Protein AF-F0YGB6-F1 (afdb_monomer_lite)

pLDDT: mean 71.49, std 24.95, range [20.36, 98.25]

Radius of gyration: 23.89 Å; chains: 1; bounding box: 45×88×58 Å

Sequence (304 aa):
MKYTEEAYQLTDEESLAPVRAAPQRSSRAGFAAALVATALSSAAVTYRVARPAAGAPALMALDGDSSVVVHAHALSLHTFMLSHSDVLDAIDLKVDYLGSAASIEEHGIIFESVNKYELCAEDSLEQGEWWPMVHCMYGLQACMSYTETSDAMSCSEAESGADDDVAIPGSDTTGLDSCVCTLEGVVDYCSAKHTSTNLTTLSACTKSAEALTLYEESNNVAYAINDGSPLWVTINGNEYSFSTNETDIGLASWATQVLSLTCQAIDDSGASLPSTCSDYVYPSSTDSSDVDNTGGDVTPVVPV

Secondary structure (DSSP, 8-state):
----------------PPPPP-------------------------------STTPPEEEEEE--S-HHHHHHHHHHIIIIIT-HHHHTTSEEEEEE---HHHHHHH-THHHHHHHHHHHHHHHS-HHHHHHHHHHHHHTHHHHT-SSTTS---HHHHHTTTTSSS----S--SSGGG--SSHHHHHHHHHHHH-S--HHHHHHHHTSHHHHHHHHHHHHHHHHHHTTS---EEETTEEE---S--SHHHHHHHHHHHHHHHHHHHHHTTPPPPGGGGG-----TT-TT---SS----------

Structure (mmCIF, N/CA/C/O backbone):
data_AF-F0YGB6-F1
#
_entry.id   AF-F0YGB6-F1
#
loop_
_atom_site.group_PDB
_atom_site.id
_atom_site.type_symbol
_atom_site.label_atom_id
_atom_site.label_alt_id
_atom_site.label_comp_id
_atom_site.label_asym_id
_atom_site.label_entity_id
_atom_site.label_seq_id
_atom_site.pdbx_PDB_ins_code
_atom_site.Cartn_x
_atom_site.Cartn_y
_atom_site.Cartn_z
_atom_site.occupancy
_atom_site.B_iso_or_equiv
_atom_site.auth_seq_id
_atom_site.auth_comp_id
_atom_site.auth_asym_id
_atom_site.auth_atom_id
_atom_site.pdbx_PDB_model_num
ATOM 1 N N . MET A 1 1 ? 25.775 -0.266 -8.237 1.00 35.84 1 MET A N 1
ATOM 2 C CA . MET A 1 1 ? 25.622 0.281 -9.607 1.00 35.84 1 MET A CA 1
ATOM 3 C C . MET A 1 1 ? 26.133 1.715 -9.653 1.00 35.84 1 MET A C 1
ATOM 5 O O . MET A 1 1 ? 26.100 2.379 -8.628 1.00 35.84 1 MET A O 1
ATOM 9 N N . LYS A 1 2 ? 26.662 2.185 -10.790 1.00 25.78 2 LYS A N 1
ATOM 10 C CA . LYS A 1 2 ? 26.987 3.606 -11.006 1.00 25.78 2 LYS A CA 1
ATOM 11 C C . LYS A 1 2 ? 25.839 4.220 -11.802 1.00 25.78 2 LYS A C 1
ATOM 13 O O . LYS A 1 2 ? 25.696 3.870 -12.968 1.00 25.78 2 LYS A O 1
ATOM 18 N N . TYR A 1 3 ? 25.059 5.096 -11.180 1.00 29.58 3 TYR A N 1
ATOM 19 C CA . TYR A 1 3 ? 24.069 5.913 -11.874 1.00 29.58 3 TYR A CA 1
ATOM 20 C C . TYR A 1 3 ? 24.795 6.883 -12.814 1.00 29.58 3 TYR A C 1
ATOM 22 O O . TYR A 1 3 ? 25.713 7.594 -12.399 1.00 29.58 3 TYR A O 1
ATOM 30 N N . THR A 1 4 ? 24.440 6.868 -14.095 1.00 32.28 4 THR A N 1
ATOM 31 C CA . THR A 1 4 ? 24.813 7.922 -15.040 1.00 32.28 4 THR A CA 1
ATOM 32 C C . THR A 1 4 ? 23.674 8.929 -15.091 1.00 32.28 4 THR A C 1
ATOM 34 O O . THR A 1 4 ? 22.589 8.594 -15.553 1.00 32.28 4 THR A O 1
ATOM 37 N N . GLU A 1 5 ? 23.933 10.144 -14.603 1.00 34.00 5 GLU A N 1
ATOM 38 C CA . GLU A 1 5 ? 23.068 11.312 -14.780 1.00 34.00 5 GLU A CA 1
ATOM 39 C C . GLU A 1 5 ? 22.893 11.608 -16.278 1.00 34.00 5 GLU A C 1
ATOM 41 O O . GLU A 1 5 ? 23.839 12.032 -16.946 1.00 34.00 5 GLU A O 1
ATOM 46 N N . GLU A 1 6 ? 21.682 11.441 -16.807 1.00 35.06 6 GLU A N 1
ATOM 47 C CA . GLU A 1 6 ? 21.255 12.162 -18.005 1.00 35.06 6 GLU A CA 1
ATOM 48 C C . GLU A 1 6 ? 20.294 13.274 -17.582 1.00 35.06 6 GLU A C 1
ATOM 50 O O . GLU A 1 6 ? 19.164 13.047 -17.159 1.00 35.06 6 GLU A O 1
ATOM 55 N N . ALA A 1 7 ? 20.794 14.508 -17.656 1.00 31.17 7 ALA A N 1
ATOM 56 C CA . ALA A 1 7 ? 20.052 15.717 -17.343 1.00 31.17 7 ALA A CA 1
ATOM 57 C C . ALA A 1 7 ? 18.905 15.928 -18.345 1.00 31.17 7 ALA A C 1
ATOM 59 O O . ALA A 1 7 ? 19.138 16.172 -19.533 1.00 31.17 7 ALA A O 1
ATOM 60 N N . TYR A 1 8 ? 17.667 15.906 -17.854 1.00 30.34 8 TYR A N 1
ATOM 61 C CA . TYR A 1 8 ? 16.493 16.318 -18.616 1.00 30.34 8 TYR A CA 1
ATOM 62 C C . TYR A 1 8 ? 16.448 17.854 -18.697 1.00 30.34 8 TYR A C 1
ATOM 64 O O . TYR A 1 8 ? 16.277 18.544 -17.693 1.00 30.34 8 TYR A O 1
ATOM 72 N N . GLN A 1 9 ? 16.625 18.414 -19.899 1.00 29.05 9 GLN A N 1
ATOM 73 C CA . GLN A 1 9 ? 16.406 19.840 -20.157 1.00 29.05 9 GLN A CA 1
ATOM 74 C C . GLN A 1 9 ? 14.906 20.112 -20.314 1.00 29.05 9 GLN A C 1
ATOM 76 O O . GLN A 1 9 ? 14.303 19.744 -21.321 1.00 29.05 9 GLN A O 1
ATOM 81 N N . LEU A 1 10 ? 14.318 20.804 -19.338 1.00 30.45 10 LEU A N 1
ATOM 82 C CA . LEU A 1 10 ? 13.020 21.460 -19.479 1.00 30.45 10 LEU A CA 1
ATOM 83 C C . LEU A 1 10 ? 13.191 22.708 -20.357 1.00 30.45 10 LEU A C 1
ATOM 85 O O . LEU A 1 10 ? 13.950 23.618 -20.024 1.00 30.45 10 LEU A O 1
ATOM 89 N N . THR A 1 11 ? 12.514 22.747 -21.504 1.00 33.53 11 THR A N 1
ATOM 90 C CA . THR A 1 11 ? 12.438 23.942 -22.349 1.00 33.53 11 THR A CA 1
ATOM 91 C C . THR A 1 11 ? 11.314 24.852 -21.860 1.00 33.53 11 THR A C 1
ATOM 93 O O . THR A 1 11 ? 10.140 24.531 -22.035 1.00 33.53 11 THR A O 1
ATOM 96 N N . ASP A 1 12 ? 11.694 25.991 -21.282 1.00 35.16 12 ASP A N 1
ATOM 97 C CA . ASP A 1 12 ? 10.823 27.127 -20.982 1.00 35.16 12 ASP A CA 1
ATOM 98 C C . ASP A 1 12 ? 10.331 27.804 -22.272 1.00 35.16 12 ASP A C 1
ATOM 100 O O . ASP A 1 12 ? 11.132 28.395 -22.993 1.00 35.16 12 ASP A O 1
ATOM 104 N N . GLU A 1 13 ? 9.019 27.824 -22.516 1.00 35.94 13 GLU A N 1
ATOM 105 C CA . GLU A 1 13 ? 8.358 28.893 -23.276 1.00 35.94 13 GLU A CA 1
ATOM 106 C C . GLU A 1 13 ? 6.907 29.061 -22.796 1.00 35.94 13 GLU A C 1
ATOM 108 O O . GLU A 1 13 ? 5.984 28.465 -23.342 1.00 35.94 13 GLU A O 1
ATOM 113 N N . GLU A 1 14 ? 6.669 29.959 -21.836 1.00 36.75 14 GLU A N 1
ATOM 114 C CA . GLU A 1 14 ? 5.439 30.750 -21.885 1.00 36.75 14 GLU A CA 1
ATOM 115 C C . GLU A 1 14 ? 5.686 32.201 -21.462 1.00 36.75 14 GLU A C 1
ATOM 117 O O . GLU A 1 14 ? 6.343 32.524 -20.473 1.00 36.75 14 GLU A O 1
ATOM 122 N N . SER A 1 15 ? 5.219 33.098 -22.325 1.00 33.75 15 SER A N 1
ATOM 123 C CA . SER A 1 15 ? 5.639 34.486 -22.411 1.00 33.75 15 SER A CA 1
ATOM 124 C C . SER A 1 15 ? 4.824 35.376 -21.471 1.00 33.75 15 SER A C 1
ATOM 126 O O . SER A 1 15 ? 3.594 35.398 -21.555 1.00 33.75 15 SER A O 1
ATOM 128 N N . LEU A 1 16 ? 5.492 36.212 -20.672 1.00 33.75 16 LEU A N 1
ATOM 129 C CA . LEU A 1 16 ? 4.864 37.360 -20.014 1.00 33.75 16 LEU A CA 1
ATOM 130 C C . LEU A 1 16 ? 5.435 38.670 -20.568 1.00 33.75 16 LEU A C 1
ATOM 132 O O . LEU A 1 16 ? 6.636 38.938 -20.536 1.00 33.75 16 LEU A O 1
ATOM 136 N N . ALA A 1 17 ? 4.531 39.484 -21.110 1.00 32.50 17 ALA A N 1
ATOM 137 C CA . ALA A 1 17 ? 4.804 40.776 -21.724 1.00 32.50 17 ALA A CA 1
ATOM 138 C C . ALA A 1 17 ? 5.283 41.841 -20.704 1.00 32.50 17 ALA A C 1
ATOM 140 O O . ALA A 1 17 ? 4.890 41.808 -19.535 1.00 32.50 17 ALA A O 1
ATOM 141 N N . PRO A 1 18 ? 6.080 42.844 -21.130 1.00 32.59 18 PRO A N 1
ATOM 142 C CA . PRO A 1 18 ? 6.738 43.778 -20.222 1.00 32.59 18 PRO A CA 1
ATOM 143 C C . PRO A 1 18 ? 5.834 44.958 -19.838 1.00 32.59 18 PRO A C 1
ATOM 145 O O . PRO A 1 18 ? 5.385 45.731 -20.690 1.00 32.59 18 PRO A O 1
ATOM 148 N N . VAL A 1 19 ? 5.635 45.173 -18.534 1.00 34.62 19 VAL A N 1
ATOM 149 C CA . VAL A 1 19 ? 5.043 46.415 -18.015 1.00 34.62 19 VAL A CA 1
ATOM 150 C C . VAL A 1 19 ? 6.133 47.480 -17.877 1.00 34.62 19 VAL A C 1
ATOM 152 O O . VAL A 1 19 ? 7.133 47.317 -17.183 1.00 34.62 19 VAL A O 1
ATOM 155 N N . ARG A 1 20 ? 5.918 48.588 -18.589 1.00 32.53 20 ARG A N 1
ATOM 156 C CA . ARG A 1 20 ? 6.769 49.780 -18.652 1.00 32.53 20 ARG A CA 1
ATOM 157 C C . ARG A 1 20 ? 7.012 50.418 -17.281 1.00 32.53 20 ARG A C 1
ATOM 159 O O . ARG A 1 20 ? 6.077 50.683 -16.532 1.00 32.53 20 ARG A O 1
ATOM 166 N N . ALA A 1 21 ? 8.262 50.804 -17.051 1.00 37.62 21 ALA A N 1
ATOM 167 C CA . ALA A 1 21 ? 8.675 51.715 -15.990 1.00 37.62 21 ALA A CA 1
ATOM 168 C C . ALA A 1 21 ? 8.397 53.190 -16.342 1.00 37.62 21 ALA A C 1
ATOM 170 O O . ALA A 1 21 ? 8.639 53.600 -17.478 1.00 37.62 21 ALA A O 1
ATOM 171 N N . ALA A 1 22 ? 7.973 53.985 -15.348 1.00 31.98 22 ALA A N 1
ATOM 172 C CA . ALA A 1 22 ? 8.271 55.419 -15.149 1.00 31.98 22 ALA A CA 1
ATOM 173 C C . ALA A 1 22 ? 7.585 55.932 -13.853 1.00 31.98 22 ALA A C 1
ATOM 175 O O . ALA A 1 22 ? 6.615 55.324 -13.411 1.00 31.98 22 ALA A O 1
ATOM 176 N N . PRO A 1 23 ? 7.918 57.125 -13.321 1.00 34.72 23 PRO A N 1
ATOM 177 C CA . PRO A 1 23 ? 9.224 57.590 -12.858 1.00 34.72 23 PRO A CA 1
ATOM 178 C C . PRO A 1 23 ? 9.180 58.053 -11.378 1.00 34.72 23 PRO A C 1
ATOM 180 O O . PRO A 1 23 ? 8.132 58.384 -10.827 1.00 34.72 23 PRO A O 1
ATOM 183 N N . GLN A 1 24 ? 10.348 58.159 -10.737 1.00 40.09 24 GLN A N 1
ATOM 184 C CA . GLN A 1 24 ? 10.494 58.803 -9.427 1.00 40.09 24 GLN A CA 1
ATOM 185 C C . GLN A 1 24 ? 10.180 60.307 -9.485 1.00 40.09 24 GLN A C 1
ATOM 187 O O . GLN A 1 24 ? 10.759 61.030 -10.299 1.00 40.09 24 GLN A O 1
ATOM 192 N N . ARG A 1 25 ? 9.387 60.805 -8.525 1.00 32.50 25 ARG A N 1
ATOM 193 C CA . ARG A 1 25 ? 9.562 62.148 -7.948 1.00 32.50 25 ARG A CA 1
ATOM 194 C C . ARG A 1 25 ? 8.958 62.266 -6.548 1.00 32.50 25 ARG A C 1
ATOM 196 O O . ARG A 1 25 ? 7.933 61.679 -6.231 1.00 32.50 25 ARG A O 1
ATOM 203 N N . SER A 1 26 ? 9.669 63.033 -5.730 1.00 40.03 26 SER A N 1
ATOM 204 C CA . SER A 1 26 ? 9.442 63.324 -4.319 1.00 40.03 26 SER A CA 1
ATOM 205 C C . SER A 1 26 ? 8.212 64.197 -4.063 1.00 40.03 26 SER A C 1
ATOM 207 O O . SER A 1 26 ? 7.888 65.059 -4.875 1.00 40.03 26 SER A O 1
ATOM 209 N N . SER A 1 27 ? 7.591 64.055 -2.886 1.00 33.56 27 SER A N 1
ATOM 210 C CA . SER A 1 27 ? 7.469 65.103 -1.850 1.00 33.56 27 SER A CA 1
ATOM 211 C C . SER A 1 27 ? 6.510 64.690 -0.719 1.00 33.56 27 SER A C 1
ATOM 213 O O . SER A 1 27 ? 5.636 63.847 -0.872 1.00 33.56 27 SER A O 1
ATOM 215 N N . ARG A 1 28 ? 6.776 65.265 0.458 1.00 37.19 28 ARG A N 1
ATOM 216 C CA . ARG A 1 28 ? 6.118 65.091 1.761 1.00 37.19 28 ARG A CA 1
ATOM 217 C C . ARG A 1 28 ? 4.612 65.391 1.738 1.00 37.19 28 ARG A C 1
ATOM 219 O O . ARG A 1 28 ? 4.235 66.415 1.186 1.00 37.19 28 ARG A O 1
ATOM 226 N N . ALA A 1 29 ? 3.829 64.629 2.503 1.00 32.38 29 ALA A N 1
ATOM 227 C CA . ALA A 1 29 ? 2.860 65.094 3.515 1.00 32.38 29 ALA A CA 1
ATOM 228 C C . ALA A 1 29 ? 1.988 63.908 3.959 1.00 32.38 29 ALA A C 1
ATOM 230 O O . ALA A 1 29 ? 1.634 63.059 3.149 1.00 32.38 29 ALA A O 1
ATOM 231 N N . GLY A 1 30 ? 1.716 63.827 5.262 1.00 38.09 30 GLY A N 1
ATOM 232 C CA . GLY A 1 30 ? 1.155 62.647 5.911 1.00 38.09 30 GLY A CA 1
ATOM 233 C C . GLY A 1 30 ? -0.279 62.312 5.527 1.00 38.09 30 GLY A C 1
ATOM 234 O O . GLY A 1 30 ? -1.048 63.190 5.167 1.00 38.09 30 GLY A O 1
ATOM 235 N N . PHE A 1 31 ? -0.628 61.039 5.691 1.00 30.67 31 PHE A N 1
ATOM 236 C CA . PHE A 1 31 ? -2.000 60.568 5.798 1.00 30.67 31 PHE A CA 1
ATOM 237 C C . PHE A 1 31 ? -2.046 59.318 6.681 1.00 30.67 31 PHE A C 1
ATOM 239 O O . PHE A 1 31 ? -1.054 58.614 6.855 1.00 30.67 31 PHE A O 1
ATOM 246 N N . ALA A 1 32 ? -3.207 59.158 7.302 1.00 31.62 32 ALA A N 1
ATOM 247 C CA . ALA A 1 32 ? -3.537 58.282 8.409 1.00 31.62 32 ALA A CA 1
ATOM 248 C C . ALA A 1 32 ? -3.137 56.808 8.235 1.00 31.62 32 ALA A C 1
ATOM 250 O O . ALA A 1 32 ? -3.172 56.252 7.140 1.00 31.62 32 ALA A O 1
ATOM 251 N N . ALA A 1 33 ? -2.837 56.176 9.371 1.00 33.50 33 ALA A N 1
ATOM 252 C CA . ALA A 1 33 ? -2.722 54.734 9.505 1.00 33.50 33 ALA A CA 1
ATOM 253 C C . ALA A 1 33 ? -4.042 54.063 9.091 1.00 33.50 33 ALA A C 1
ATOM 255 O O . ALA A 1 33 ? -5.027 54.099 9.828 1.00 33.50 33 ALA A O 1
ATOM 256 N N . ALA A 1 34 ? -4.056 53.452 7.910 1.00 30.38 34 ALA A N 1
ATOM 257 C CA . ALA A 1 34 ? -5.032 52.436 7.563 1.00 30.38 34 ALA A CA 1
ATOM 258 C C . ALA A 1 34 ? -4.469 51.091 8.038 1.00 30.38 34 ALA A C 1
ATOM 260 O O . ALA A 1 34 ? -3.520 50.570 7.453 1.00 30.38 34 ALA A O 1
ATOM 261 N N . LEU A 1 35 ? -5.034 50.548 9.121 1.00 30.11 35 LEU A N 1
ATOM 262 C CA . LEU A 1 35 ? -4.924 49.123 9.415 1.00 30.11 35 LEU A CA 1
ATOM 263 C C . LEU A 1 35 ? -5.578 48.377 8.245 1.00 30.11 35 LEU A C 1
ATOM 265 O O . LEU A 1 35 ? -6.802 48.313 8.147 1.00 30.11 35 LEU A O 1
ATOM 269 N N . VAL A 1 36 ? -4.766 47.827 7.349 1.00 28.31 36 VAL A N 1
ATOM 270 C CA . VAL A 1 36 ? -5.210 46.754 6.464 1.00 28.31 36 VAL A CA 1
ATOM 271 C C . VAL A 1 36 ? -5.154 45.489 7.307 1.00 28.31 36 VAL A C 1
ATOM 273 O O . VAL A 1 36 ? -4.097 44.893 7.484 1.00 28.31 36 VAL A O 1
ATOM 276 N N . ALA A 1 37 ? -6.290 45.123 7.896 1.00 30.03 37 ALA A N 1
ATOM 277 C CA . ALA A 1 37 ? -6.496 43.766 8.368 1.00 30.03 37 ALA A CA 1
ATOM 278 C C . ALA A 1 37 ? -6.588 42.879 7.122 1.00 30.03 37 ALA A C 1
ATOM 280 O O . ALA A 1 37 ? -7.636 42.790 6.483 1.00 30.03 37 ALA A O 1
ATOM 281 N N . THR A 1 38 ? -5.472 42.268 6.734 1.00 29.52 38 THR A N 1
ATOM 282 C CA . THR A 1 38 ? -5.493 41.084 5.882 1.00 29.52 38 THR A CA 1
ATOM 283 C C . THR A 1 38 ? -6.228 40.004 6.662 1.00 29.52 38 THR A C 1
ATOM 285 O O . THR A 1 38 ? -5.675 39.365 7.553 1.00 29.52 38 THR A O 1
ATOM 288 N N . ALA A 1 39 ? -7.517 39.846 6.367 1.00 27.31 39 ALA A N 1
ATOM 289 C CA . ALA A 1 39 ? -8.247 38.652 6.734 1.00 27.31 39 ALA A CA 1
ATOM 290 C C . ALA A 1 39 ? -7.565 37.487 6.007 1.00 27.31 39 ALA A C 1
ATOM 292 O O . ALA A 1 39 ? -7.757 37.297 4.807 1.00 27.31 39 ALA A O 1
ATOM 293 N N . LEU A 1 40 ? -6.715 36.754 6.727 1.00 28.42 40 LEU A N 1
ATOM 294 C CA . LEU A 1 40 ? -6.353 35.392 6.371 1.00 28.42 40 LEU A CA 1
ATOM 295 C C . LEU A 1 40 ? -7.667 34.616 6.364 1.00 28.42 40 LEU A C 1
ATOM 297 O O . LEU A 1 40 ? -8.190 34.236 7.409 1.00 28.42 40 LEU A O 1
ATOM 301 N N . SER A 1 41 ? -8.249 34.468 5.178 1.00 25.61 41 SER A N 1
ATOM 302 C CA . SER A 1 41 ? -9.266 33.460 4.945 1.00 25.61 41 SER A CA 1
ATOM 303 C C . SER A 1 41 ? -8.551 32.126 5.091 1.00 25.61 41 SER A C 1
ATOM 305 O O . SER A 1 41 ? -7.978 31.626 4.128 1.00 25.61 41 SER A O 1
ATOM 307 N N . SER A 1 42 ? -8.526 31.585 6.307 1.00 27.08 42 SER A N 1
ATOM 308 C CA . SER A 1 42 ? -8.284 30.168 6.533 1.00 27.08 42 SER A CA 1
ATOM 309 C C . SER A 1 42 ? -9.356 29.437 5.734 1.00 27.08 42 SER A C 1
ATOM 311 O O . SER A 1 42 ? -10.503 29.336 6.171 1.00 27.08 42 SER A O 1
ATOM 313 N N . ALA A 1 43 ? -9.024 29.020 4.513 1.00 24.38 43 ALA A N 1
ATOM 314 C CA . ALA A 1 43 ? -9.797 27.999 3.841 1.00 24.38 43 ALA A CA 1
ATOM 315 C C . ALA A 1 43 ? -9.734 26.798 4.781 1.00 24.38 43 ALA A C 1
ATOM 317 O O . ALA A 1 43 ? -8.670 26.222 4.993 1.00 24.38 43 ALA A O 1
ATOM 318 N N . ALA A 1 44 ? -10.847 26.513 5.449 1.00 22.45 44 ALA A N 1
ATOM 319 C CA . ALA A 1 44 ? -11.007 25.268 6.161 1.00 22.45 44 ALA A CA 1
ATOM 320 C C . ALA A 1 44 ? -10.950 24.175 5.091 1.00 22.45 44 ALA A C 1
ATOM 322 O O . ALA A 1 44 ? -11.949 23.901 4.425 1.00 22.45 44 ALA A O 1
ATOM 323 N N . VAL A 1 45 ? -9.755 23.619 4.876 1.00 24.69 45 VAL A N 1
ATOM 324 C CA . VAL A 1 45 ? -9.582 22.346 4.186 1.00 24.69 45 VAL A CA 1
ATOM 325 C C . VAL A 1 45 ? -10.417 21.371 4.991 1.00 24.69 45 VAL A C 1
ATOM 327 O O . VAL A 1 45 ? -10.162 21.103 6.166 1.00 24.69 45 VAL A O 1
ATOM 330 N N . THR A 1 46 ? -11.539 20.982 4.404 1.00 20.36 46 THR A N 1
ATOM 331 C CA . THR A 1 46 ? -12.441 20.031 5.028 1.00 20.36 46 THR A CA 1
ATOM 332 C C . THR A 1 46 ? -11.849 18.683 4.676 1.00 20.36 46 THR A C 1
ATOM 334 O O . THR A 1 46 ? -12.142 18.167 3.605 1.00 20.36 46 THR A O 1
ATOM 337 N N . TYR A 1 47 ? -10.953 18.171 5.522 1.00 24.77 47 TYR A N 1
ATOM 338 C CA . TYR A 1 47 ? -10.403 16.832 5.350 1.00 24.77 47 TYR A CA 1
ATOM 339 C C . TYR A 1 47 ? -11.578 15.864 5.230 1.00 24.77 47 TYR A C 1
ATOM 341 O O . TYR A 1 47 ? -12.353 15.690 6.179 1.00 24.77 47 TYR A O 1
ATOM 349 N N . ARG A 1 48 ? -11.738 15.247 4.058 1.00 24.72 48 ARG A N 1
ATOM 350 C CA . ARG A 1 48 ? -12.469 13.990 3.978 1.00 24.72 48 ARG A CA 1
ATOM 351 C C . ARG A 1 48 ? -11.534 12.935 4.546 1.00 24.72 48 ARG A C 1
ATOM 353 O O . ARG A 1 48 ? -10.908 12.188 3.817 1.00 24.72 48 ARG A O 1
ATOM 360 N N . VAL A 1 49 ? -11.440 12.896 5.871 1.00 28.17 49 VAL A N 1
ATOM 361 C CA . VAL A 1 49 ? -11.109 11.639 6.535 1.00 28.17 49 VAL A CA 1
ATOM 362 C C . VAL A 1 49 ? -12.229 10.707 6.091 1.00 28.17 49 VAL A C 1
ATOM 364 O O . VAL A 1 49 ? -13.400 11.005 6.374 1.00 28.17 49 VAL A O 1
ATOM 367 N N . ALA A 1 50 ? -11.905 9.677 5.301 1.00 31.42 50 ALA A N 1
ATOM 368 C CA . ALA A 1 50 ? -12.806 8.553 5.106 1.00 31.42 50 ALA A CA 1
ATOM 369 C C . ALA A 1 50 ? -13.326 8.224 6.502 1.00 31.42 50 ALA A C 1
ATOM 371 O O . ALA A 1 50 ? -12.548 8.058 7.437 1.00 31.42 50 ALA A O 1
ATOM 372 N N . ARG A 1 51 ? -14.636 8.373 6.722 1.00 29.34 51 ARG A N 1
ATOM 373 C CA . ARG A 1 51 ? -15.167 8.059 8.043 1.00 29.34 51 ARG A CA 1
ATOM 374 C C . ARG A 1 51 ? -14.914 6.565 8.189 1.00 29.34 51 ARG A C 1
ATOM 376 O O . ARG A 1 51 ? -15.555 5.849 7.414 1.00 29.34 51 ARG A O 1
ATOM 383 N N . PRO A 1 52 ? -14.087 6.114 9.151 1.00 38.03 52 PRO A N 1
ATOM 384 C CA . PRO A 1 52 ? -13.989 4.695 9.424 1.00 38.03 52 PRO A CA 1
ATOM 385 C C . PRO A 1 52 ? -15.411 4.173 9.599 1.00 38.03 52 PRO A C 1
ATOM 387 O O . PRO A 1 52 ? -16.289 4.901 10.104 1.00 38.03 52 PRO A O 1
ATOM 390 N N . ALA A 1 53 ? -15.665 2.930 9.189 1.00 42.97 53 ALA A N 1
ATOM 391 C CA . ALA A 1 53 ? -16.844 2.223 9.668 1.00 42.97 53 ALA A CA 1
ATOM 392 C C . ALA A 1 53 ? -16.890 2.450 11.185 1.00 42.97 53 ALA A C 1
ATOM 394 O O . ALA A 1 53 ? -15.916 2.158 11.874 1.00 42.97 53 ALA A O 1
ATOM 395 N N . ALA A 1 54 ? -17.926 3.144 11.670 1.00 38.25 54 ALA A N 1
ATOM 396 C CA . ALA A 1 54 ? -17.852 3.871 12.936 1.00 38.25 54 ALA A CA 1
ATOM 397 C C . ALA A 1 54 ? -17.286 2.992 14.071 1.00 38.25 54 ALA A C 1
ATOM 399 O O . ALA A 1 54 ? -17.986 2.104 14.549 1.00 38.25 54 ALA A O 1
ATOM 400 N N . GLY A 1 55 ? -16.037 3.254 14.486 1.00 50.84 55 GLY A N 1
ATOM 401 C CA . GLY A 1 55 ? -15.344 2.517 15.551 1.00 50.84 55 GLY A CA 1
ATOM 402 C C . GLY A 1 55 ? -14.158 1.631 15.133 1.00 50.84 55 GLY A C 1
ATOM 403 O O . GLY A 1 55 ? -13.488 1.123 16.028 1.00 50.84 55 GLY A O 1
ATOM 404 N N . ALA A 1 56 ? -13.856 1.447 13.844 1.00 53.94 56 ALA A N 1
ATOM 405 C CA . ALA A 1 56 ? -12.636 0.744 13.425 1.00 53.94 56 ALA A CA 1
ATOM 406 C C . ALA A 1 56 ? -11.381 1.601 13.698 1.00 53.94 56 ALA A C 1
ATOM 408 O O . ALA A 1 56 ? -11.424 2.812 13.447 1.00 53.94 56 ALA A O 1
ATOM 409 N N . PRO A 1 57 ? -10.278 1.023 14.214 1.00 64.25 57 PRO A N 1
ATOM 410 C CA . PRO A 1 57 ? -9.021 1.745 14.333 1.00 64.25 57 PRO A CA 1
ATOM 411 C C . PRO A 1 57 ? -8.490 2.175 12.969 1.00 64.25 57 PRO A C 1
ATOM 413 O O . PRO A 1 57 ? -8.490 1.383 12.028 1.00 64.25 57 PRO A O 1
ATOM 416 N N . ALA A 1 58 ? -8.013 3.415 12.882 1.00 65.75 58 ALA A N 1
ATOM 417 C CA . ALA A 1 58 ? -7.307 3.887 11.697 1.00 65.75 58 ALA A CA 1
ATOM 418 C C . ALA A 1 58 ? -5.847 3.431 11.774 1.00 65.75 58 ALA A C 1
ATOM 420 O O . ALA A 1 58 ? -5.167 3.772 12.750 1.00 65.75 58 ALA A O 1
ATOM 421 N N . LEU A 1 59 ? -5.384 2.689 10.767 1.00 58.59 59 LEU A N 1
ATOM 422 C CA . LEU A 1 59 ? -3.971 2.396 10.556 1.00 58.59 59 LEU A CA 1
ATOM 423 C C . LEU A 1 59 ? -3.491 3.197 9.351 1.00 58.59 59 LEU A C 1
ATOM 425 O O . LEU A 1 59 ? -3.937 2.966 8.231 1.00 58.59 59 LEU A O 1
ATOM 429 N N . MET A 1 60 ? -2.582 4.134 9.590 1.00 59.00 60 MET A N 1
ATOM 430 C CA . MET A 1 60 ? -1.947 4.901 8.523 1.00 59.00 60 MET A CA 1
ATOM 431 C C . MET A 1 60 ? -0.499 4.460 8.396 1.00 59.00 60 MET A C 1
ATOM 433 O O . MET A 1 60 ? 0.248 4.585 9.369 1.00 59.00 60 MET A O 1
ATOM 437 N N . ALA A 1 61 ? -0.117 3.963 7.224 1.00 55.62 61 ALA A N 1
ATOM 438 C CA . ALA A 1 61 ? 1.282 3.764 6.867 1.00 55.62 61 ALA A CA 1
ATOM 439 C C . ALA A 1 61 ? 1.773 4.987 6.087 1.00 55.62 61 ALA A C 1
ATOM 441 O O . ALA A 1 61 ? 1.064 5.460 5.197 1.00 55.62 61 ALA A O 1
ATOM 442 N N . LEU A 1 62 ? 2.947 5.524 6.438 1.00 52.38 62 LEU A N 1
ATOM 443 C CA . LEU A 1 62 ? 3.549 6.614 5.671 1.00 52.38 62 LEU A CA 1
ATOM 444 C C . LEU A 1 62 ? 4.695 6.076 4.827 1.00 52.38 62 LEU A C 1
ATOM 446 O O . LEU A 1 62 ? 5.729 5.666 5.354 1.00 52.38 62 LEU A O 1
ATOM 450 N N . ASP A 1 63 ? 4.499 6.104 3.517 1.00 50.88 63 ASP A N 1
ATOM 451 C CA . ASP A 1 63 ? 5.503 5.712 2.541 1.00 50.88 63 ASP A CA 1
ATOM 452 C C . ASP A 1 63 ? 6.274 6.956 2.108 1.00 50.88 63 ASP A C 1
ATOM 454 O O . ASP A 1 63 ? 5.848 7.742 1.261 1.00 50.88 63 ASP A O 1
ATOM 458 N N . GLY A 1 64 ? 7.405 7.192 2.755 1.00 43.91 64 GLY A N 1
ATOM 459 C CA . GLY A 1 64 ? 8.367 8.156 2.266 1.00 43.91 64 GLY A CA 1
ATOM 460 C C . GLY A 1 64 ? 9.619 7.431 1.871 1.00 43.91 64 GLY A C 1
ATOM 461 O O . GLY A 1 64 ? 10.333 7.009 2.772 1.00 43.91 64 GLY A O 1
ATOM 462 N N . ASP A 1 65 ? 9.872 7.388 0.562 1.00 48.06 65 ASP A N 1
ATOM 463 C CA . ASP A 1 65 ? 11.076 6.871 -0.090 1.00 48.06 65 ASP A CA 1
ATOM 464 C C . ASP A 1 65 ? 10.957 5.416 -0.590 1.00 48.06 65 ASP A C 1
ATOM 466 O O . ASP A 1 65 ? 10.741 4.475 0.156 1.00 48.06 65 ASP A O 1
ATOM 470 N N . SER A 1 66 ? 11.273 5.216 -1.868 1.00 47.03 66 SER A N 1
ATOM 471 C CA . SER A 1 66 ? 11.659 3.930 -2.466 1.00 47.03 66 SER A CA 1
ATOM 472 C C . SER A 1 66 ? 12.838 3.198 -1.818 1.00 47.03 66 SER A C 1
ATOM 474 O O . SER A 1 66 ? 13.338 2.212 -2.362 1.00 47.03 66 SER A O 1
ATOM 476 N N . SER A 1 67 ? 13.343 3.710 -0.700 1.00 56.62 67 SER A N 1
ATOM 477 C CA . SER A 1 67 ? 14.351 3.074 0.106 1.00 56.62 67 SER A CA 1
ATOM 478 C C . SER A 1 67 ? 13.913 1.646 0.358 1.00 56.62 67 SER A C 1
ATOM 480 O O . SER A 1 67 ? 12.759 1.358 0.685 1.00 56.62 67 SER A O 1
ATOM 482 N N . VAL A 1 68 ? 14.891 0.754 0.266 1.00 55.94 68 VAL A N 1
ATOM 483 C CA . VAL A 1 68 ? 14.789 -0.653 0.662 1.00 55.94 68 VAL A CA 1
ATOM 484 C C . VAL A 1 68 ? 14.064 -0.813 2.010 1.00 55.94 68 VAL A C 1
ATOM 486 O O . VAL A 1 68 ? 13.422 -1.826 2.266 1.00 55.94 68 VAL A O 1
ATOM 489 N N . VAL A 1 69 ? 14.116 0.211 2.868 1.00 68.56 69 VAL A N 1
ATOM 490 C CA . VAL A 1 69 ? 13.462 0.241 4.171 1.00 68.56 69 VAL A CA 1
ATOM 491 C C . VAL A 1 69 ? 11.933 0.300 4.072 1.00 68.56 69 VAL A C 1
ATOM 493 O O . VAL A 1 69 ? 11.279 -0.472 4.772 1.00 68.56 69 VAL A O 1
ATOM 496 N N . VAL A 1 70 ? 11.335 1.147 3.221 1.00 73.06 70 VAL A N 1
ATOM 497 C CA . VAL A 1 70 ? 9.862 1.222 3.125 1.00 73.06 70 VAL A CA 1
ATOM 498 C C . VAL A 1 70 ? 9.281 -0.036 2.503 1.00 73.06 70 VAL A C 1
ATOM 500 O O . VAL A 1 70 ? 8.326 -0.604 3.040 1.00 73.06 70 VAL A O 1
ATOM 503 N N . HIS A 1 71 ? 9.929 -0.521 1.446 1.00 78.50 71 HIS A N 1
ATOM 504 C CA . HIS A 1 71 ? 9.619 -1.799 0.822 1.00 78.50 71 HIS A CA 1
ATOM 505 C C . HIS A 1 71 ? 9.537 -2.924 1.867 1.00 78.50 71 HIS A C 1
ATOM 507 O O . HIS A 1 71 ? 8.513 -3.598 2.016 1.00 78.50 71 HIS A O 1
ATOM 513 N N . ALA A 1 72 ? 10.598 -3.071 2.661 1.00 81.50 72 ALA A N 1
ATOM 514 C CA . ALA A 1 72 ? 10.726 -4.132 3.647 1.00 81.50 72 ALA A CA 1
ATOM 515 C C . ALA A 1 72 ? 9.675 -4.035 4.772 1.00 81.50 72 ALA A C 1
ATOM 517 O O . ALA A 1 72 ? 9.162 -5.064 5.231 1.00 81.50 72 ALA A O 1
ATOM 518 N N . HIS A 1 73 ? 9.300 -2.820 5.191 1.00 83.81 73 HIS A N 1
ATOM 519 C CA . HIS A 1 73 ? 8.223 -2.603 6.161 1.00 83.81 73 HIS A CA 1
ATOM 520 C C . HIS A 1 73 ? 6.851 -2.959 5.585 1.00 83.81 73 HIS A C 1
ATOM 522 O O . HIS A 1 73 ? 6.094 -3.665 6.250 1.00 83.81 73 HIS A O 1
ATOM 528 N N . ALA A 1 74 ? 6.531 -2.534 4.360 1.00 86.69 74 ALA A N 1
ATOM 529 C CA . ALA A 1 74 ? 5.253 -2.848 3.721 1.00 86.69 74 ALA A CA 1
ATOM 530 C C . ALA A 1 74 ? 5.065 -4.366 3.540 1.00 86.69 74 ALA A C 1
ATOM 532 O O . ALA A 1 74 ? 4.030 -4.914 3.935 1.00 86.69 74 ALA A O 1
ATOM 533 N N . LEU A 1 75 ? 6.093 -5.065 3.041 1.00 89.00 75 LEU A N 1
ATOM 534 C CA . LEU A 1 75 ? 6.073 -6.525 2.883 1.00 89.00 75 LEU A CA 1
ATOM 535 C C . LEU A 1 75 ? 5.969 -7.265 4.222 1.00 89.00 75 LEU A C 1
ATOM 537 O O . LEU A 1 75 ? 5.206 -8.230 4.360 1.00 89.00 75 LEU A O 1
ATOM 541 N N . SER A 1 76 ? 6.704 -6.810 5.239 1.00 90.31 76 SER A N 1
ATOM 542 C CA . SER A 1 76 ? 6.645 -7.413 6.575 1.00 90.31 76 SER A CA 1
ATOM 543 C C . SER A 1 76 ? 5.279 -7.191 7.221 1.00 90.31 76 SER A C 1
ATOM 545 O O . SER A 1 76 ? 4.673 -8.128 7.743 1.00 90.31 76 SER A O 1
ATOM 547 N N . LEU A 1 77 ? 4.743 -5.973 7.139 1.00 90.25 77 LEU A N 1
ATOM 548 C CA . LEU A 1 77 ? 3.424 -5.646 7.665 1.00 90.25 77 LEU A CA 1
ATOM 549 C C . LEU A 1 77 ? 2.330 -6.461 6.967 1.00 90.25 77 LEU A C 1
ATOM 551 O O . LEU A 1 77 ? 1.436 -6.982 7.632 1.00 90.25 77 LEU A O 1
ATOM 555 N N . HIS A 1 78 ? 2.419 -6.660 5.652 1.00 93.19 78 HIS A N 1
ATOM 556 C CA . HIS A 1 78 ? 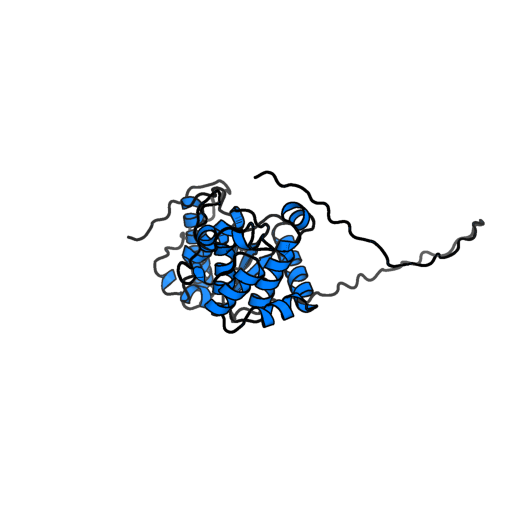1.526 -7.578 4.950 1.00 93.19 78 HIS A CA 1
ATOM 557 C C . HIS A 1 78 ? 1.631 -9.004 5.490 1.00 93.19 78 HIS A C 1
ATOM 559 O O . HIS A 1 78 ? 0.630 -9.592 5.905 1.00 93.19 78 HIS A O 1
ATOM 565 N N . THR A 1 79 ? 2.846 -9.548 5.522 1.00 92.50 79 THR A N 1
ATOM 566 C CA . THR A 1 79 ? 3.104 -10.939 5.904 1.00 92.50 79 THR A CA 1
ATOM 567 C C . THR A 1 79 ? 2.551 -11.261 7.288 1.00 92.50 79 THR A C 1
ATOM 569 O O . THR A 1 79 ? 1.893 -12.283 7.463 1.00 92.50 79 THR A O 1
ATOM 572 N N . PHE A 1 80 ? 2.776 -10.383 8.265 1.00 92.00 80 PHE A N 1
ATOM 573 C CA . PHE A 1 80 ? 2.397 -10.651 9.651 1.00 92.00 80 PHE A CA 1
ATOM 574 C C . PHE A 1 80 ? 1.018 -10.120 10.032 1.00 92.00 80 PHE A C 1
ATOM 576 O O . PHE A 1 80 ? 0.450 -10.615 10.998 1.00 92.00 80 PHE A O 1
ATOM 583 N N . MET A 1 81 ? 0.463 -9.149 9.306 1.00 92.50 81 MET A N 1
ATOM 584 C CA . MET A 1 81 ? -0.778 -8.479 9.693 1.00 92.50 81 MET A CA 1
ATOM 585 C C . MET A 1 81 ? -1.777 -8.403 8.543 1.00 92.50 81 MET A C 1
ATOM 587 O O . MET A 1 81 ? -2.829 -9.030 8.623 1.00 92.50 81 MET A O 1
ATOM 591 N N . LEU A 1 82 ? -1.466 -7.651 7.487 1.00 94.12 82 LEU A N 1
ATOM 592 C CA . LEU A 1 82 ? -2.473 -7.222 6.509 1.00 94.12 82 LEU A CA 1
ATOM 593 C C . LEU A 1 82 ? -2.858 -8.306 5.482 1.00 94.12 82 LEU A C 1
ATOM 595 O O . LEU A 1 82 ? -3.786 -8.105 4.705 1.00 94.12 82 LEU A O 1
ATOM 599 N N . SER A 1 83 ? -2.185 -9.460 5.485 1.00 94.31 83 SER A N 1
ATOM 600 C CA . SER A 1 83 ? -2.614 -10.668 4.761 1.00 94.31 83 SER A CA 1
ATOM 601 C C . SER A 1 83 ? -3.761 -11.416 5.459 1.00 94.31 83 SER A C 1
ATOM 603 O O . SER A 1 83 ? -4.459 -12.212 4.825 1.00 94.31 83 SER A O 1
ATOM 605 N N . HIS A 1 84 ? -3.998 -11.154 6.750 1.00 94.50 84 HIS A N 1
ATOM 606 C CA . HIS A 1 84 ? -5.123 -11.712 7.494 1.00 94.50 84 HIS A CA 1
ATOM 607 C C . HIS A 1 84 ? -6.383 -10.899 7.195 1.00 94.50 84 HIS A C 1
ATOM 609 O O . HIS A 1 84 ? -6.560 -9.793 7.708 1.00 94.50 84 HIS A O 1
ATOM 615 N N . SER A 1 85 ? -7.278 -11.446 6.370 1.00 94.19 85 SER A N 1
ATOM 616 C CA . SER A 1 85 ? -8.472 -10.718 5.922 1.00 94.19 85 SER A CA 1
ATOM 617 C C . SER A 1 85 ? -9.373 -10.274 7.077 1.00 94.19 85 SER A C 1
ATOM 619 O O . SER A 1 85 ? -9.964 -9.210 7.001 1.00 94.19 85 SER A O 1
ATOM 621 N N . ASP A 1 86 ? -9.455 -11.043 8.168 1.00 93.62 86 ASP A N 1
ATOM 622 C CA . ASP A 1 86 ? -10.252 -10.670 9.342 1.00 93.62 86 ASP A CA 1
ATOM 623 C C . ASP A 1 86 ? -9.666 -9.484 10.125 1.00 93.62 86 ASP A C 1
ATOM 625 O O . ASP A 1 86 ? -10.421 -8.751 10.759 1.00 93.62 86 ASP A O 1
ATOM 629 N N . VAL A 1 87 ? -8.345 -9.280 10.073 1.00 93.81 87 VAL A N 1
ATOM 630 C CA . VAL A 1 87 ? -7.681 -8.085 10.611 1.00 93.81 87 VAL A CA 1
ATOM 631 C C . VAL A 1 87 ? -7.877 -6.907 9.670 1.00 93.81 87 VAL A C 1
ATOM 633 O O . VAL A 1 87 ? -8.263 -5.836 10.131 1.00 93.81 87 VAL A O 1
ATOM 636 N N . LEU A 1 88 ? -7.648 -7.107 8.367 1.00 93.81 88 LEU A N 1
ATOM 637 C CA . LEU A 1 88 ? -7.836 -6.064 7.361 1.00 93.81 88 LEU A CA 1
ATOM 638 C C . LEU A 1 88 ? -9.282 -5.542 7.386 1.00 93.81 88 LEU A C 1
ATOM 640 O O . LEU A 1 88 ? -9.485 -4.340 7.429 1.00 93.81 88 LEU A O 1
ATOM 644 N N . ASP A 1 89 ? -10.283 -6.418 7.477 1.00 92.69 89 ASP A N 1
ATOM 645 C CA . ASP A 1 89 ? -11.701 -6.037 7.570 1.00 92.69 89 ASP A CA 1
ATOM 646 C C . ASP A 1 89 ? -12.059 -5.292 8.875 1.00 92.69 89 ASP A C 1
ATOM 648 O O . ASP A 1 89 ? -13.115 -4.659 8.965 1.00 92.69 89 ASP A O 1
ATOM 652 N N . ALA A 1 90 ? -11.219 -5.389 9.911 1.00 92.88 90 ALA A N 1
ATOM 653 C CA . ALA A 1 90 ? -11.460 -4.796 11.227 1.00 92.88 90 ALA A CA 1
ATOM 654 C C . ALA A 1 90 ? -10.802 -3.418 11.425 1.00 92.88 90 ALA A C 1
ATOM 656 O O . ALA A 1 90 ? -11.012 -2.794 12.471 1.00 92.88 90 ALA A O 1
ATOM 657 N N . ILE A 1 91 ? -10.039 -2.935 10.441 1.00 92.81 91 ILE A N 1
ATOM 658 C CA . ILE A 1 91 ? -9.355 -1.637 10.466 1.00 92.81 91 ILE A CA 1
ATOM 659 C C . ILE A 1 91 ? -9.719 -0.784 9.252 1.00 92.81 91 ILE A C 1
ATOM 661 O O . ILE A 1 91 ? -10.146 -1.293 8.219 1.00 92.81 91 ILE A O 1
ATOM 665 N N . ASP A 1 92 ? -9.497 0.518 9.384 1.00 91.81 92 ASP A N 1
ATOM 666 C CA . ASP A 1 92 ? -9.500 1.467 8.271 1.00 91.81 92 ASP A CA 1
ATOM 667 C C . ASP A 1 92 ? -8.039 1.733 7.881 1.00 91.81 92 ASP A C 1
ATOM 669 O O . ASP A 1 92 ? -7.318 2.440 8.594 1.00 91.81 92 ASP A O 1
ATOM 673 N N . LEU A 1 93 ? -7.572 1.060 6.828 1.00 92.69 93 LEU A N 1
ATOM 674 C CA . LEU A 1 93 ? -6.205 1.159 6.325 1.00 92.69 93 LEU A CA 1
ATOM 675 C C . LEU A 1 93 ? -6.105 2.327 5.345 1.00 92.69 93 LEU A C 1
ATOM 677 O O . LEU A 1 93 ? -6.905 2.441 4.420 1.00 92.69 93 LEU A O 1
ATOM 681 N N . LYS A 1 94 ? -5.069 3.143 5.515 1.00 91.31 94 LYS A N 1
ATOM 682 C CA . LYS A 1 94 ? -4.724 4.244 4.617 1.00 91.31 94 LYS A CA 1
ATOM 683 C C . LYS A 1 94 ? -3.216 4.288 4.394 1.00 91.31 94 LYS A C 1
ATOM 685 O O . LYS A 1 94 ? -2.464 4.103 5.356 1.00 91.31 94 LYS A O 1
ATOM 690 N N . VAL A 1 95 ? -2.769 4.547 3.166 1.00 88.44 95 VAL A N 1
ATOM 691 C CA . VAL A 1 95 ? -1.348 4.768 2.868 1.00 88.44 95 VAL A CA 1
ATOM 692 C C . VAL A 1 95 ? -1.167 6.186 2.343 1.00 88.44 95 VAL A C 1
ATOM 694 O O . VAL A 1 95 ? -1.750 6.581 1.339 1.00 88.44 95 VAL A O 1
ATOM 697 N N . ASP A 1 96 ? -0.360 6.979 3.045 1.00 87.31 96 ASP A N 1
ATOM 698 C CA . ASP A 1 96 ? -0.021 8.334 2.617 1.00 87.31 96 ASP A CA 1
ATOM 699 C C . ASP A 1 96 ? 1.465 8.407 2.254 1.00 87.31 96 ASP A C 1
ATOM 701 O O . ASP A 1 96 ? 2.348 8.010 3.008 1.00 87.31 96 ASP A O 1
ATOM 705 N N . TYR A 1 97 ? 1.745 8.955 1.083 1.00 84.62 97 TYR A N 1
ATOM 706 C CA . TYR A 1 97 ? 3.064 9.021 0.479 1.00 84.62 97 TYR A CA 1
ATOM 707 C C . TYR A 1 97 ? 3.736 10.379 0.670 1.00 84.62 97 TYR A C 1
ATOM 709 O O . TYR A 1 97 ? 3.130 11.426 0.417 1.00 84.62 97 TYR A O 1
ATOM 717 N N . LEU A 1 98 ? 5.024 10.372 1.015 1.00 78.50 98 LEU A N 1
ATOM 718 C CA . LEU A 1 98 ? 5.866 11.558 1.098 1.00 78.50 98 LEU A CA 1
ATOM 719 C C . LEU A 1 98 ? 6.480 11.894 -0.270 1.00 78.50 98 LEU A C 1
ATOM 721 O O . LEU A 1 98 ? 7.531 11.397 -0.674 1.00 78.50 98 LEU A O 1
ATOM 725 N N . GLY A 1 99 ? 5.834 12.826 -0.958 1.00 73.94 99 GLY A N 1
ATOM 726 C CA . GLY A 1 99 ? 6.200 13.337 -2.275 1.00 73.94 99 GLY A CA 1
ATOM 727 C C . GLY A 1 99 ? 7.012 14.634 -2.259 1.00 73.94 99 GLY A C 1
ATOM 728 O O . GLY A 1 99 ? 6.779 15.513 -3.092 1.00 73.94 99 GLY A O 1
ATOM 729 N N . SER A 1 100 ? 7.907 14.818 -1.284 1.00 71.75 100 SER A N 1
ATOM 730 C CA . SER A 1 100 ? 8.692 16.052 -1.162 1.00 71.75 100 SER A CA 1
ATOM 731 C C . SER A 1 100 ? 9.562 16.333 -2.392 1.00 71.75 100 SER A C 1
ATOM 733 O O . SER A 1 100 ? 10.009 15.416 -3.070 1.00 71.75 100 SER A O 1
ATOM 735 N N . ALA A 1 101 ? 9.891 17.606 -2.648 1.00 72.88 101 ALA A N 1
ATOM 736 C CA . ALA A 1 101 ? 10.857 17.947 -3.698 1.00 72.88 101 ALA A CA 1
ATOM 737 C C . ALA A 1 101 ? 12.222 17.259 -3.484 1.00 72.88 101 ALA A C 1
ATOM 739 O O . ALA A 1 101 ? 12.863 16.889 -4.459 1.00 72.88 101 ALA A O 1
ATOM 740 N N . ALA A 1 102 ? 12.627 17.054 -2.224 1.00 70.56 102 ALA A N 1
ATOM 741 C CA . ALA A 1 102 ? 13.831 16.302 -1.874 1.00 70.56 102 ALA A CA 1
ATOM 742 C C . ALA A 1 102 ? 13.699 14.806 -2.221 1.00 70.56 102 ALA A C 1
ATOM 744 O O . ALA A 1 102 ? 14.600 14.256 -2.837 1.00 70.56 102 ALA A O 1
ATOM 745 N N . SER A 1 103 ? 12.554 14.185 -1.920 1.00 68.81 103 SER A N 1
ATOM 746 C CA . SER A 1 103 ? 12.236 12.797 -2.293 1.00 68.81 103 SER A CA 1
ATOM 747 C C . SER A 1 103 ? 12.235 12.616 -3.818 1.00 68.81 103 SER A C 1
ATOM 749 O O . SER A 1 103 ? 12.853 11.699 -4.353 1.00 68.81 103 SER A O 1
ATOM 751 N N . ILE A 1 104 ? 11.643 13.554 -4.564 1.00 73.25 104 ILE A N 1
ATOM 752 C CA . ILE A 1 104 ? 11.676 13.526 -6.036 1.00 73.25 104 ILE A CA 1
ATOM 753 C C . ILE A 1 104 ? 13.102 13.726 -6.576 1.00 73.25 104 ILE A C 1
ATOM 755 O O . ILE A 1 104 ? 13.450 13.124 -7.588 1.00 73.25 104 ILE A O 1
ATOM 759 N N . GLU A 1 105 ? 13.930 14.563 -5.945 1.00 73.81 105 GLU A N 1
ATOM 760 C CA . GLU A 1 105 ? 15.335 14.749 -6.339 1.00 73.81 105 GLU A CA 1
ATOM 761 C C . GLU A 1 105 ? 16.174 13.488 -6.085 1.00 73.81 105 GLU A C 1
ATOM 763 O O . GLU A 1 105 ? 17.016 13.138 -6.912 1.00 73.81 105 GLU A O 1
ATOM 768 N N . GLU A 1 106 ? 15.932 12.799 -4.972 1.00 68.25 106 GLU A N 1
ATOM 769 C CA . GLU A 1 106 ? 16.698 11.627 -4.553 1.00 68.25 106 GLU A CA 1
ATOM 770 C C . GLU A 1 106 ? 16.297 10.355 -5.314 1.00 68.25 106 GLU A C 1
ATOM 772 O O . GLU A 1 106 ? 17.163 9.581 -5.730 1.00 68.25 106 GLU A O 1
ATOM 777 N N . HIS A 1 107 ? 15.000 10.167 -5.560 1.00 68.69 107 HIS A N 1
ATOM 778 C CA . HIS A 1 107 ? 14.459 8.918 -6.101 1.00 68.69 107 HIS A CA 1
ATOM 779 C C . HIS A 1 107 ? 13.957 9.084 -7.548 1.00 68.69 107 HIS A C 1
ATOM 781 O O . HIS A 1 107 ? 13.958 8.152 -8.348 1.00 68.69 107 HIS A O 1
ATOM 787 N N . GLY A 1 108 ? 13.621 10.302 -7.967 1.00 73.56 108 GLY A N 1
ATOM 788 C CA . GLY A 1 108 ? 13.203 10.606 -9.332 1.00 73.56 108 GLY A CA 1
ATOM 789 C C . GLY A 1 108 ? 11.687 10.650 -9.524 1.00 73.56 108 GLY A C 1
ATOM 790 O O . GLY A 1 108 ? 10.886 10.187 -8.717 1.00 73.56 108 GLY A O 1
ATOM 791 N N . ILE A 1 109 ? 11.275 11.218 -10.659 1.00 80.12 109 ILE A N 1
ATOM 792 C CA . ILE A 1 109 ? 9.865 11.524 -10.953 1.00 80.12 109 ILE A CA 1
ATOM 793 C C . ILE A 1 109 ? 8.980 10.282 -11.153 1.00 80.12 109 ILE A C 1
ATOM 795 O O . ILE A 1 109 ? 7.754 10.373 -11.110 1.00 80.12 109 ILE A O 1
ATOM 799 N N . ILE A 1 110 ? 9.582 9.110 -11.382 1.00 80.81 110 ILE A N 1
ATOM 800 C CA . ILE A 1 110 ? 8.833 7.862 -11.568 1.00 80.81 110 ILE A CA 1
ATOM 801 C C . ILE A 1 110 ? 8.019 7.503 -10.315 1.00 80.81 110 ILE A C 1
ATOM 803 O O . ILE A 1 110 ? 6.920 6.969 -10.442 1.00 80.81 110 ILE A O 1
ATOM 807 N N . PHE A 1 111 ? 8.478 7.907 -9.126 1.00 79.38 111 PHE A N 1
ATOM 808 C CA . PHE A 1 111 ? 7.783 7.662 -7.860 1.00 79.38 111 PHE A CA 1
ATOM 809 C C . PHE A 1 111 ? 6.478 8.429 -7.719 1.00 79.38 111 PHE A C 1
ATOM 811 O O . PHE A 1 111 ? 5.493 7.878 -7.244 1.00 79.38 111 PHE A O 1
ATOM 818 N N . GLU A 1 112 ? 6.404 9.651 -8.247 1.00 86.06 112 GLU A N 1
ATOM 819 C CA . GLU A 1 112 ? 5.125 10.360 -8.323 1.00 86.06 112 GLU A CA 1
ATOM 820 C C . GLU A 1 112 ? 4.101 9.557 -9.144 1.00 86.06 112 GLU A C 1
ATOM 822 O O . GLU A 1 112 ? 2.906 9.570 -8.849 1.00 86.06 112 GLU A O 1
ATOM 827 N N . SER A 1 113 ? 4.559 8.826 -10.166 1.00 89.75 113 SER A N 1
ATOM 828 C CA . SER A 1 113 ? 3.678 7.984 -10.978 1.00 89.75 113 SER A CA 1
ATOM 829 C C . SER A 1 113 ? 3.240 6.721 -10.235 1.00 89.75 113 SER A C 1
ATOM 831 O O . SER A 1 113 ? 2.061 6.384 -10.312 1.00 89.75 113 SER A O 1
ATOM 833 N N . VAL A 1 114 ? 4.148 6.062 -9.506 1.00 90.62 114 VAL A N 1
ATOM 834 C CA . VAL A 1 114 ? 3.839 4.910 -8.634 1.00 90.62 114 VAL A CA 1
ATOM 835 C C . VAL A 1 114 ? 2.780 5.302 -7.603 1.00 90.62 114 VAL A C 1
ATOM 837 O O . VAL A 1 114 ? 1.677 4.758 -7.630 1.00 90.62 114 VAL A O 1
ATOM 840 N N . ASN A 1 115 ? 3.043 6.343 -6.809 1.00 90.69 115 ASN A N 1
ATOM 841 C CA . ASN A 1 115 ? 2.150 6.787 -5.736 1.00 90.69 115 ASN A CA 1
ATOM 842 C C . ASN A 1 115 ? 0.763 7.156 -6.274 1.00 90.69 115 ASN A C 1
ATOM 844 O O . ASN A 1 115 ? -0.250 6.863 -5.653 1.00 90.69 115 ASN A O 1
ATOM 848 N N . LYS A 1 116 ? 0.679 7.768 -7.463 1.00 93.44 116 LYS A N 1
ATOM 849 C CA . LYS A 1 116 ? -0.617 8.062 -8.092 1.00 93.44 116 LYS A CA 1
ATOM 850 C C . LYS A 1 116 ? -1.389 6.806 -8.477 1.00 93.44 116 LYS A C 1
ATOM 852 O O . LYS A 1 116 ? -2.611 6.829 -8.382 1.00 93.44 116 LYS A O 1
ATOM 857 N N . TYR A 1 117 ? -0.730 5.744 -8.943 1.00 96.00 117 TYR A N 1
ATOM 858 C CA . TYR A 1 117 ? -1.415 4.479 -9.225 1.00 96.00 117 TYR A CA 1
ATOM 859 C C . TYR A 1 117 ? -1.995 3.869 -7.950 1.00 96.00 117 TYR A C 1
ATOM 861 O O . TYR A 1 117 ? -3.153 3.453 -7.956 1.00 96.00 117 TYR A O 1
ATOM 869 N N . GLU A 1 118 ? -1.215 3.872 -6.873 1.00 95.25 118 GLU A N 1
ATOM 870 C CA . GLU A 1 118 ? -1.606 3.308 -5.582 1.00 95.25 118 GLU A CA 1
ATOM 871 C C . GLU A 1 118 ? -2.730 4.130 -4.931 1.00 95.25 118 GLU A C 1
ATOM 873 O O . GLU A 1 118 ? -3.771 3.572 -4.597 1.00 95.25 118 GLU A O 1
ATOM 878 N N . LEU A 1 119 ? -2.618 5.464 -4.911 1.00 95.50 119 LEU A N 1
ATOM 879 C CA . LEU A 1 119 ? -3.680 6.369 -4.445 1.00 95.50 119 LEU A CA 1
ATOM 880 C C . LEU A 1 119 ? -4.963 6.258 -5.282 1.00 95.50 119 LEU A C 1
ATOM 882 O O . LEU A 1 119 ? -6.065 6.317 -4.745 1.00 95.50 119 LEU A O 1
ATOM 886 N N . CYS A 1 120 ? -4.847 6.080 -6.601 1.00 97.62 120 CYS A N 1
ATOM 887 C CA . CYS A 1 120 ? -6.005 5.826 -7.458 1.00 97.62 120 CYS A CA 1
ATOM 888 C C . CYS A 1 120 ? -6.675 4.480 -7.148 1.00 97.62 120 CYS A C 1
ATOM 890 O O . CYS A 1 120 ? -7.893 4.364 -7.292 1.00 97.62 120 CYS A O 1
ATOM 892 N N . ALA A 1 121 ? -5.909 3.458 -6.761 1.00 97.50 121 ALA A N 1
ATOM 893 C CA . ALA A 1 121 ? -6.463 2.184 -6.319 1.00 97.50 121 ALA A CA 1
ATOM 894 C C . ALA A 1 121 ? -7.156 2.337 -4.955 1.00 97.50 121 ALA A C 1
ATOM 896 O O . ALA A 1 121 ? -8.303 1.912 -4.834 1.00 97.50 121 ALA A O 1
ATOM 897 N N . GLU A 1 122 ? -6.512 3.001 -3.987 1.00 96.31 122 GLU A N 1
ATOM 898 C CA . GLU A 1 122 ? -7.071 3.280 -2.654 1.00 96.31 122 GLU A CA 1
ATOM 899 C C . GLU A 1 122 ? -8.395 4.059 -2.731 1.00 96.31 122 GLU A C 1
ATOM 901 O O . GLU A 1 122 ? -9.366 3.691 -2.076 1.00 96.31 122 GLU A O 1
ATOM 906 N N . ASP A 1 123 ? -8.473 5.099 -3.569 1.00 96.56 123 ASP A N 1
ATOM 907 C CA . ASP A 1 123 ? -9.671 5.945 -3.687 1.00 96.56 123 ASP A CA 1
ATOM 908 C C . ASP A 1 123 ? -10.851 5.247 -4.392 1.00 96.56 123 ASP A C 1
ATOM 910 O O . ASP A 1 123 ? -12.017 5.536 -4.109 1.00 96.56 123 ASP A O 1
ATOM 914 N N . SER A 1 124 ? -10.573 4.328 -5.325 1.00 96.31 124 SER A N 1
ATOM 915 C CA . SER A 1 124 ? -11.598 3.796 -6.236 1.00 96.31 124 SER A CA 1
ATOM 916 C C . SER A 1 124 ? -12.035 2.354 -5.978 1.00 96.31 124 SER A C 1
ATOM 918 O O . SER A 1 124 ? -13.027 1.916 -6.573 1.00 96.31 124 SER A O 1
ATOM 920 N N . LEU A 1 125 ? -11.335 1.618 -5.114 1.00 97.19 125 LEU A N 1
ATOM 921 C CA . LEU A 1 125 ? -11.593 0.206 -4.833 1.00 97.19 125 LEU A CA 1
ATOM 922 C C . LEU A 1 125 ? -11.833 -0.032 -3.342 1.00 97.19 125 LEU A C 1
ATOM 924 O O . LEU A 1 125 ? -11.443 0.753 -2.484 1.00 97.19 125 LEU A O 1
ATOM 928 N N . GLU A 1 126 ? -12.451 -1.164 -3.023 1.00 96.12 126 GLU A N 1
ATOM 929 C CA . GLU A 1 126 ? -12.582 -1.607 -1.635 1.00 96.12 126 GLU A CA 1
ATOM 930 C C . GLU A 1 126 ? -11.212 -2.021 -1.066 1.00 96.12 126 GLU A C 1
ATOM 932 O O . GLU A 1 126 ? -10.352 -2.528 -1.789 1.00 96.12 126 GLU A O 1
ATOM 937 N N . GLN A 1 127 ? -11.021 -1.874 0.248 1.00 94.75 127 GLN A N 1
ATOM 938 C CA . GLN A 1 127 ? -9.758 -2.194 0.936 1.00 94.75 127 GLN A CA 1
ATOM 939 C C . GLN A 1 127 ? -9.264 -3.623 0.708 1.00 94.75 127 GLN A C 1
ATOM 941 O O . GLN A 1 127 ? -8.068 -3.851 0.525 1.00 94.75 127 GLN A O 1
ATOM 946 N N . GLY A 1 128 ? -10.189 -4.583 0.642 1.00 95.19 128 GLY A N 1
ATOM 947 C CA . GLY A 1 128 ? -9.873 -5.974 0.321 1.00 95.19 128 GLY A CA 1
ATOM 948 C C . GLY A 1 128 ? -9.384 -6.205 -1.116 1.00 95.19 128 GLY A C 1
ATOM 949 O O . GLY A 1 128 ? -8.893 -7.292 -1.402 1.00 95.19 128 GLY A O 1
ATOM 950 N N . GLU A 1 129 ? -9.510 -5.220 -2.013 1.00 96.81 129 GLU A N 1
ATOM 951 C CA . GLU A 1 129 ? -8.985 -5.260 -3.384 1.00 96.81 129 GLU A CA 1
ATOM 952 C C . GLU A 1 129 ? -7.723 -4.400 -3.537 1.00 96.81 129 GLU A C 1
ATOM 954 O O . GLU A 1 129 ? -6.718 -4.887 -4.060 1.00 96.81 129 GLU A O 1
ATOM 959 N N . TRP A 1 130 ? -7.743 -3.134 -3.093 1.00 97.06 130 TRP A N 1
ATOM 960 C CA . TRP A 1 130 ? -6.609 -2.239 -3.349 1.00 97.06 130 TRP A CA 1
ATOM 961 C C . TRP A 1 130 ? -5.363 -2.649 -2.573 1.00 97.06 130 TRP A C 1
ATOM 963 O O . TRP A 1 130 ? -4.275 -2.607 -3.141 1.00 97.06 130 TRP A O 1
ATOM 973 N N . TRP A 1 131 ? -5.488 -3.098 -1.319 1.00 96.06 131 TRP A N 1
ATOM 974 C CA . TRP A 1 131 ? -4.305 -3.439 -0.532 1.00 96.06 131 TRP A CA 1
ATOM 975 C C . TRP A 1 131 ? -3.536 -4.631 -1.119 1.00 96.06 131 TRP A C 1
ATOM 977 O O . TRP A 1 131 ? -2.330 -4.498 -1.320 1.00 96.06 131 TRP A O 1
ATOM 987 N N . PRO A 1 132 ? -4.167 -5.770 -1.475 1.00 96.12 132 PRO A N 1
ATOM 988 C CA . PRO A 1 132 ? -3.457 -6.846 -2.166 1.00 96.12 132 PRO A CA 1
ATOM 989 C C . PRO A 1 132 ? -2.799 -6.405 -3.484 1.00 96.12 132 PRO A C 1
ATOM 991 O O . PRO A 1 132 ? -1.701 -6.863 -3.797 1.00 96.12 132 PRO A O 1
ATOM 994 N N . MET A 1 133 ? -3.418 -5.481 -4.231 1.00 96.81 133 MET A N 1
ATOM 995 C CA . MET A 1 133 ? -2.811 -4.902 -5.433 1.00 96.81 133 MET A CA 1
ATOM 996 C C . MET A 1 133 ? -1.572 -4.058 -5.116 1.00 96.81 133 MET A C 1
ATOM 998 O O . MET A 1 133 ? -0.539 -4.252 -5.749 1.00 96.81 133 MET A O 1
ATOM 1002 N N . VAL A 1 134 ? -1.664 -3.133 -4.161 1.00 95.19 134 VAL A N 1
ATOM 1003 C CA . VAL A 1 134 ? -0.549 -2.262 -3.759 1.00 95.19 134 VAL A CA 1
ATOM 1004 C C . VAL A 1 134 ? 0.584 -3.088 -3.143 1.00 95.19 134 VAL A C 1
ATOM 1006 O O . VAL A 1 134 ? 1.743 -2.917 -3.498 1.00 95.19 134 VAL A O 1
ATOM 1009 N N . HIS A 1 135 ? 0.261 -4.085 -2.320 1.00 94.00 135 HIS A N 1
ATOM 1010 C CA . HIS A 1 135 ? 1.236 -5.049 -1.814 1.00 94.00 135 HIS A CA 1
ATOM 1011 C C . HIS A 1 135 ? 1.975 -5.797 -2.939 1.00 94.00 135 HIS A C 1
ATOM 1013 O O . HIS A 1 135 ? 3.191 -5.957 -2.878 1.00 94.00 135 HIS A O 1
ATOM 1019 N N . CYS A 1 136 ? 1.259 -6.238 -3.978 1.00 95.81 136 CYS A N 1
ATOM 1020 C CA . CYS A 1 136 ? 1.878 -6.829 -5.168 1.00 95.81 136 CYS A CA 1
ATOM 1021 C C . CYS A 1 136 ? 2.848 -5.855 -5.854 1.00 95.81 136 CYS A C 1
ATOM 1023 O O . CYS A 1 136 ? 3.919 -6.261 -6.301 1.00 95.81 136 CYS A O 1
ATOM 1025 N N . MET A 1 137 ? 2.504 -4.564 -5.914 1.00 94.88 137 MET A N 1
ATOM 1026 C CA . MET A 1 137 ? 3.393 -3.545 -6.473 1.00 94.88 137 MET A CA 1
ATOM 1027 C C . MET A 1 137 ? 4.668 -3.386 -5.640 1.00 94.88 137 MET A C 1
ATOM 1029 O O . MET A 1 137 ? 5.743 -3.330 -6.233 1.00 94.88 137 MET A O 1
ATOM 1033 N N . TYR A 1 138 ? 4.575 -3.410 -4.304 1.00 90.94 138 TYR A N 1
ATOM 1034 C CA . TYR A 1 138 ? 5.753 -3.431 -3.429 1.00 90.94 138 TYR A CA 1
ATOM 1035 C C . TYR A 1 138 ? 6.660 -4.628 -3.729 1.00 90.94 138 TYR A C 1
ATOM 1037 O O . TYR A 1 138 ? 7.831 -4.422 -4.021 1.00 90.94 138 TYR A O 1
ATOM 1045 N N . GLY A 1 139 ? 6.118 -5.851 -3.792 1.00 91.56 139 GLY A N 1
ATOM 1046 C CA . GLY A 1 139 ? 6.912 -7.049 -4.115 1.00 91.56 139 GLY A CA 1
ATOM 1047 C C . GLY A 1 139 ? 7.651 -6.963 -5.458 1.00 91.56 139 GLY A C 1
ATOM 1048 O O . GLY A 1 139 ? 8.726 -7.531 -5.625 1.00 91.56 139 GLY A O 1
ATOM 1049 N N . LEU A 1 140 ? 7.123 -6.184 -6.404 1.00 92.50 140 LEU A N 1
ATOM 1050 C CA . LEU A 1 140 ? 7.701 -5.968 -7.729 1.00 92.50 140 LEU A CA 1
ATOM 1051 C C . LEU A 1 140 ? 8.376 -4.596 -7.887 1.00 92.50 140 LEU A C 1
ATOM 1053 O O . LEU A 1 140 ? 8.618 -4.159 -9.016 1.00 92.50 140 LEU A O 1
ATOM 1057 N N . GLN A 1 141 ? 8.714 -3.903 -6.799 1.00 88.31 141 GLN A N 1
ATOM 1058 C CA . GLN A 1 141 ? 9.187 -2.518 -6.852 1.00 88.31 141 GLN A CA 1
ATOM 1059 C C . GLN A 1 141 ? 10.453 -2.331 -7.692 1.00 88.31 141 GLN A C 1
ATOM 1061 O O . GLN A 1 141 ? 10.552 -1.348 -8.434 1.00 88.31 141 GLN A O 1
ATOM 1066 N N . ALA A 1 142 ? 11.373 -3.302 -7.682 1.00 87.12 142 ALA A N 1
ATOM 1067 C CA . ALA A 1 142 ? 12.572 -3.274 -8.521 1.00 87.12 142 ALA A CA 1
ATOM 1068 C C . ALA A 1 142 ? 12.239 -3.121 -10.022 1.00 87.12 142 ALA A C 1
ATOM 1070 O O . ALA A 1 142 ? 12.971 -2.460 -10.762 1.00 87.12 142 ALA A O 1
ATOM 1071 N N . CYS A 1 143 ? 11.086 -3.639 -10.466 1.00 89.69 143 CYS A N 1
ATOM 1072 C CA . CYS A 1 143 ? 10.611 -3.504 -11.840 1.00 89.69 143 CYS A CA 1
ATOM 1073 C C . CYS A 1 143 ? 10.081 -2.110 -12.192 1.00 89.69 143 CYS A C 1
ATOM 1075 O O . CYS A 1 143 ? 10.101 -1.721 -13.361 1.00 89.69 143 CYS A O 1
ATOM 1077 N N . MET A 1 144 ? 9.590 -1.346 -11.218 1.00 87.38 144 MET A N 1
ATOM 1078 C CA . MET A 1 144 ? 8.863 -0.099 -11.479 1.00 87.38 144 MET A CA 1
ATOM 1079 C C . MET A 1 144 ? 9.774 1.073 -11.869 1.00 87.38 144 MET A C 1
ATOM 1081 O O . MET A 1 144 ? 9.291 2.080 -12.384 1.00 87.38 144 MET A O 1
ATOM 1085 N N . SER A 1 145 ? 11.091 0.924 -11.699 1.00 81.31 145 SER A N 1
ATOM 1086 C CA . SER A 1 145 ? 12.095 1.894 -12.156 1.00 81.31 145 SER A CA 1
ATOM 1087 C C . SER A 1 145 ? 12.352 1.850 -13.672 1.00 81.31 145 SER A C 1
ATOM 1089 O O . SER A 1 145 ? 12.888 2.806 -14.238 1.00 81.31 145 SER A O 1
ATOM 1091 N N . TYR A 1 146 ? 11.953 0.767 -14.351 1.00 75.88 146 TYR A N 1
ATOM 1092 C CA . TYR A 1 146 ? 12.211 0.564 -15.775 1.00 75.88 146 TYR A CA 1
ATOM 1093 C C . TYR A 1 146 ? 11.080 1.106 -16.657 1.00 75.88 146 TYR A C 1
ATOM 1095 O O . TYR A 1 146 ? 9.896 0.842 -16.434 1.00 75.88 146 TYR A O 1
ATOM 1103 N N . THR A 1 147 ? 11.463 1.811 -17.724 1.00 72.38 147 THR A N 1
ATOM 1104 C CA . THR A 1 147 ? 10.554 2.269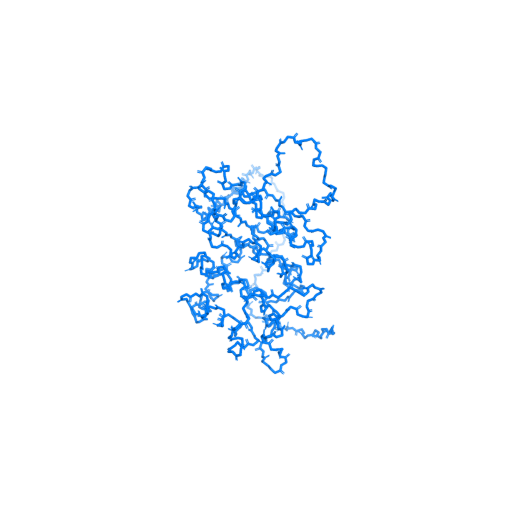 -18.789 1.00 72.38 147 THR A CA 1
ATOM 1105 C C . THR A 1 147 ? 10.559 1.352 -20.015 1.00 72.38 147 THR A C 1
ATOM 1107 O O . THR A 1 147 ? 9.602 1.365 -20.788 1.00 72.38 147 THR A O 1
ATOM 1110 N N . GLU A 1 148 ? 11.601 0.534 -20.191 1.00 72.12 148 GLU A N 1
ATOM 1111 C CA . GLU A 1 148 ? 11.743 -0.432 -21.284 1.00 72.12 148 GLU A CA 1
ATOM 1112 C C . GLU A 1 148 ? 12.301 -1.770 -20.775 1.00 72.12 148 GLU A C 1
ATOM 1114 O O . GLU A 1 148 ? 13.092 -1.824 -19.836 1.00 72.12 148 GLU A O 1
ATOM 1119 N N . THR A 1 149 ? 11.919 -2.872 -21.426 1.00 70.88 149 THR A N 1
ATOM 1120 C CA . THR A 1 149 ? 12.259 -4.237 -20.988 1.00 70.88 149 THR A CA 1
ATOM 1121 C C . THR A 1 149 ? 13.666 -4.696 -21.377 1.00 70.88 149 THR A C 1
ATOM 1123 O O . THR A 1 149 ? 14.057 -5.800 -21.014 1.00 70.88 149 THR A O 1
ATOM 1126 N N . SER A 1 150 ? 14.409 -3.932 -22.186 1.00 68.88 150 SER A N 1
ATOM 1127 C CA . SER A 1 150 ? 15.730 -4.344 -22.695 1.00 68.88 150 SER A CA 1
ATOM 1128 C C . SER A 1 150 ? 16.791 -4.475 -21.607 1.00 68.88 150 SER A C 1
ATOM 1130 O O . SER A 1 150 ? 17.723 -5.259 -21.770 1.00 68.88 150 SER A O 1
ATOM 1132 N N . ASP A 1 151 ? 16.623 -3.729 -20.517 1.00 65.38 151 ASP A N 1
ATOM 1133 C CA . ASP A 1 151 ? 17.568 -3.629 -19.403 1.00 65.38 151 ASP A CA 1
ATOM 1134 C C . ASP A 1 151 ? 16.936 -4.049 -18.066 1.00 65.38 151 ASP A C 1
ATOM 1136 O O . ASP A 1 151 ? 17.570 -3.945 -17.016 1.00 65.38 151 ASP A O 1
ATOM 1140 N N . ALA A 1 152 ? 15.688 -4.526 -18.114 1.00 75.88 152 ALA A N 1
ATOM 1141 C CA . ALA A 1 152 ? 14.925 -4.929 -16.947 1.00 75.88 152 ALA A CA 1
ATOM 1142 C C . ALA A 1 152 ? 15.263 -6.364 -16.524 1.00 75.88 152 ALA A C 1
ATOM 1144 O O . ALA A 1 152 ? 15.487 -7.252 -17.354 1.00 75.88 152 ALA A O 1
ATOM 1145 N N . MET A 1 153 ? 15.252 -6.592 -15.215 1.00 88.38 153 MET A N 1
ATOM 1146 C CA . MET A 1 153 ? 15.260 -7.935 -14.637 1.00 88.38 153 MET A CA 1
ATOM 1147 C C . MET A 1 153 ? 13.950 -8.684 -14.923 1.00 88.38 153 MET A C 1
ATOM 1149 O O . MET A 1 153 ? 13.024 -8.166 -15.550 1.00 88.38 153 MET A O 1
ATOM 1153 N N . SER A 1 154 ? 13.857 -9.935 -14.474 1.00 91.81 154 SER A N 1
ATOM 1154 C CA . SER A 1 154 ? 12.581 -10.659 -14.514 1.00 91.81 154 SER A CA 1
ATOM 1155 C C . SER A 1 154 ? 11.692 -10.285 -13.323 1.00 91.81 154 SER A C 1
ATOM 1157 O O . SER A 1 154 ? 12.204 -10.029 -12.238 1.00 91.81 154 SER A O 1
ATOM 1159 N N . CYS A 1 155 ? 10.362 -10.344 -13.471 1.00 93.62 155 CYS A N 1
ATOM 1160 C CA . CYS A 1 155 ? 9.468 -10.138 -12.323 1.00 93.62 155 CYS A CA 1
ATOM 1161 C C . CYS A 1 155 ? 9.675 -11.195 -11.223 1.00 93.62 155 CYS A C 1
ATOM 1163 O O . CYS A 1 155 ? 9.452 -10.910 -10.060 1.00 93.62 155 CYS A O 1
ATOM 1165 N N . SER A 1 156 ? 10.146 -12.402 -11.559 1.00 93.94 156 SER A N 1
ATOM 1166 C CA . SER A 1 156 ? 10.528 -13.409 -10.554 1.00 93.94 156 SER A CA 1
ATOM 1167 C C . SER A 1 156 ? 11.786 -13.056 -9.767 1.00 93.94 156 SER A C 1
ATOM 1169 O O . SER A 1 156 ? 11.924 -13.500 -8.633 1.00 93.94 156 SER A O 1
ATOM 1171 N N . GLU A 1 157 ? 12.704 -12.304 -10.368 1.00 91.44 157 GLU A N 1
ATOM 1172 C CA . GLU A 1 157 ? 13.894 -11.789 -9.689 1.00 91.44 157 GLU A CA 1
ATOM 1173 C C . GLU A 1 157 ? 13.502 -10.635 -8.765 1.00 91.44 157 GLU A C 1
ATOM 1175 O O . GLU A 1 157 ? 13.815 -10.703 -7.580 1.00 91.44 157 GLU A O 1
ATOM 1180 N N . ALA A 1 158 ? 12.689 -9.690 -9.255 1.00 90.50 158 ALA A N 1
ATOM 1181 C CA . ALA A 1 158 ? 12.125 -8.613 -8.439 1.00 90.50 158 ALA A CA 1
ATOM 1182 C C . ALA A 1 158 ? 11.341 -9.147 -7.225 1.00 90.50 158 ALA A C 1
ATOM 1184 O O . ALA A 1 158 ? 11.691 -8.833 -6.094 1.00 90.50 158 ALA A O 1
ATOM 1185 N N . GLU A 1 159 ? 10.375 -10.049 -7.448 1.00 92.00 159 GLU A N 1
ATOM 1186 C CA . GLU A 1 159 ? 9.532 -10.638 -6.390 1.00 92.00 159 GLU A CA 1
ATOM 1187 C C . GLU A 1 159 ? 10.339 -11.370 -5.309 1.00 92.00 159 GLU A C 1
ATOM 1189 O O . GLU A 1 159 ? 9.881 -11.546 -4.181 1.00 92.00 159 GLU A O 1
ATOM 1194 N N . SER A 1 160 ? 11.542 -11.844 -5.643 1.00 90.06 160 SER A N 1
ATOM 1195 C CA . SER A 1 160 ? 12.386 -12.561 -4.689 1.00 90.06 160 SER A CA 1
ATOM 1196 C C . SER A 1 160 ? 13.045 -11.655 -3.646 1.00 90.06 160 SER A C 1
ATOM 1198 O O . SER A 1 160 ? 13.567 -12.181 -2.662 1.00 90.06 160 SER A O 1
ATOM 1200 N N . GLY A 1 161 ? 13.069 -10.335 -3.873 1.00 84.62 161 GLY A N 1
ATOM 1201 C CA . GLY A 1 161 ? 13.791 -9.370 -3.038 1.00 84.62 161 GLY A CA 1
ATOM 1202 C C . GLY A 1 161 ? 15.310 -9.576 -3.034 1.00 84.62 161 GLY A C 1
ATOM 1203 O O . GLY A 1 161 ? 16.006 -9.038 -2.183 1.00 84.62 161 GLY A O 1
ATOM 1204 N N . ALA A 1 162 ? 15.868 -10.388 -3.942 1.00 83.62 162 ALA A N 1
ATOM 1205 C CA . ALA A 1 162 ? 17.284 -10.765 -3.900 1.00 83.62 162 ALA A CA 1
ATOM 1206 C C . ALA A 1 162 ? 18.257 -9.592 -4.129 1.00 83.62 162 ALA A C 1
ATOM 1208 O O . ALA A 1 162 ? 19.437 -9.714 -3.792 1.00 83.62 162 ALA A O 1
ATOM 1209 N N . ASP A 1 163 ? 17.770 -8.491 -4.702 1.00 73.31 163 ASP A N 1
ATOM 1210 C CA . ASP A 1 163 ? 18.539 -7.270 -4.948 1.00 73.31 163 ASP A CA 1
ATOM 1211 C C . ASP A 1 163 ? 18.450 -6.249 -3.803 1.00 73.31 163 ASP A C 1
ATOM 1213 O O . ASP A 1 163 ? 19.164 -5.243 -3.828 1.00 73.31 163 ASP A O 1
ATOM 1217 N N . ASP A 1 164 ? 17.634 -6.529 -2.785 1.00 70.94 164 ASP A N 1
ATOM 1218 C CA . ASP A 1 164 ? 17.499 -5.706 -1.590 1.00 70.94 164 ASP A CA 1
ATOM 1219 C C . ASP A 1 164 ? 18.538 -6.093 -0.527 1.00 70.94 164 ASP A C 1
ATOM 1221 O O . ASP A 1 164 ? 18.915 -7.259 -0.371 1.00 70.94 164 ASP A O 1
ATOM 1225 N N . ASP A 1 165 ? 18.988 -5.111 0.263 1.00 69.81 165 ASP A N 1
ATOM 1226 C CA . ASP A 1 165 ? 19.907 -5.346 1.393 1.00 69.81 165 ASP A CA 1
ATOM 1227 C C . ASP A 1 165 ? 19.312 -6.327 2.426 1.00 69.81 165 ASP A C 1
ATOM 1229 O O . ASP A 1 165 ? 20.043 -7.019 3.144 1.00 69.81 165 ASP A O 1
ATOM 1233 N N . VAL A 1 166 ? 17.979 -6.393 2.469 1.00 70.44 166 VAL A N 1
ATOM 1234 C CA . VAL A 1 166 ? 17.163 -7.295 3.278 1.00 70.44 166 VAL A CA 1
ATOM 1235 C C . VAL A 1 166 ? 16.253 -8.041 2.310 1.00 70.44 166 VAL A C 1
ATOM 1237 O O . VAL A 1 166 ? 15.283 -7.474 1.817 1.00 70.44 166 VAL A O 1
ATOM 1240 N N . ALA A 1 167 ? 16.589 -9.291 1.993 1.00 81.00 167 ALA A N 1
ATOM 1241 C CA . ALA A 1 167 ? 15.869 -10.066 0.987 1.00 81.00 167 ALA A CA 1
ATOM 1242 C C . ALA A 1 167 ? 14.497 -10.526 1.507 1.00 81.00 167 ALA A C 1
ATOM 1244 O O . ALA A 1 167 ? 14.337 -11.670 1.944 1.00 81.00 167 ALA A O 1
ATOM 1245 N N . ILE A 1 168 ? 13.513 -9.625 1.464 1.00 82.69 168 ILE A N 1
ATOM 1246 C CA . ILE A 1 168 ? 12.120 -9.914 1.801 1.00 82.69 168 ILE A CA 1
ATOM 1247 C C . ILE A 1 168 ? 11.358 -10.150 0.499 1.00 82.69 168 ILE A C 1
ATOM 1249 O O . ILE A 1 168 ? 11.215 -9.223 -0.292 1.00 82.69 168 ILE A O 1
ATOM 1253 N N . PRO A 1 169 ? 10.881 -11.378 0.245 1.00 88.19 169 PRO A N 1
ATOM 1254 C CA . PRO A 1 169 ? 10.110 -11.648 -0.952 1.00 88.19 169 PRO A CA 1
ATOM 1255 C C . PRO A 1 169 ? 8.694 -11.081 -0.824 1.00 88.19 169 PRO A C 1
ATOM 1257 O O . PRO A 1 169 ? 8.114 -11.065 0.267 1.00 88.19 169 PRO A O 1
ATOM 1260 N N . GLY A 1 170 ? 8.104 -10.712 -1.958 1.00 88.75 170 GLY A N 1
ATOM 1261 C CA . GLY A 1 170 ? 6.664 -10.500 -2.049 1.00 88.75 170 GLY A CA 1
ATOM 1262 C C . GLY A 1 170 ? 5.870 -11.809 -1.888 1.00 88.75 170 GLY A C 1
ATOM 1263 O O . GLY A 1 170 ? 6.418 -12.899 -1.674 1.00 88.75 170 GLY A O 1
ATOM 1264 N N . SER A 1 171 ? 4.539 -11.720 -1.962 1.00 89.31 171 SER A N 1
ATOM 1265 C CA . SER A 1 171 ? 3.642 -12.874 -1.768 1.00 89.31 171 SER A CA 1
ATOM 1266 C C . SER A 1 171 ? 3.173 -13.525 -3.078 1.00 89.31 171 SER A C 1
ATOM 1268 O O . SER A 1 171 ? 2.627 -14.637 -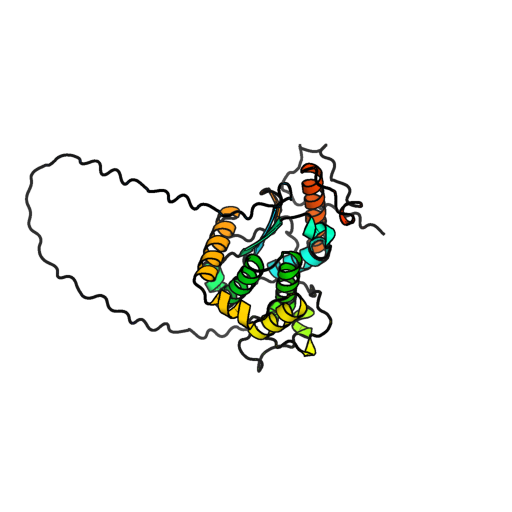3.073 1.00 89.31 171 SER A O 1
ATOM 1270 N N . ASP A 1 172 ? 3.436 -12.903 -4.226 1.00 88.56 172 ASP A N 1
ATOM 1271 C CA . ASP A 1 172 ? 2.957 -13.302 -5.542 1.00 88.56 172 ASP A CA 1
ATOM 1272 C C . ASP A 1 172 ? 3.905 -14.257 -6.267 1.00 88.56 172 ASP A C 1
ATOM 1274 O O . ASP A 1 172 ? 4.461 -13.988 -7.322 1.00 88.56 172 ASP A O 1
ATOM 1278 N N . THR A 1 173 ? 3.985 -15.487 -5.774 1.00 84.25 173 THR A N 1
ATOM 1279 C CA . THR A 1 173 ? 4.918 -16.503 -6.301 1.00 84.25 173 THR A CA 1
ATOM 1280 C C . THR A 1 173 ? 4.456 -17.244 -7.567 1.00 84.25 173 THR A C 1
ATOM 1282 O O . THR A 1 173 ? 5.160 -18.117 -8.079 1.00 84.25 173 THR A O 1
ATOM 1285 N N . THR A 1 174 ? 3.263 -16.947 -8.092 1.00 86.75 174 THR A N 1
ATOM 1286 C CA . THR A 1 174 ? 2.683 -17.637 -9.261 1.00 86.75 174 THR A CA 1
ATOM 1287 C C . THR A 1 174 ? 2.168 -16.649 -10.299 1.00 86.75 174 THR A C 1
ATOM 1289 O O . THR A 1 174 ? 1.612 -15.615 -9.948 1.00 86.75 174 THR A O 1
ATOM 1292 N N . GLY A 1 175 ? 2.314 -16.982 -11.587 1.00 88.12 175 GLY A N 1
ATOM 1293 C CA . GLY A 1 175 ? 1.840 -16.138 -12.693 1.00 88.12 175 GLY A CA 1
ATOM 1294 C C . GLY A 1 175 ? 2.808 -15.031 -13.125 1.00 88.12 175 GLY A C 1
ATOM 1295 O O . GLY A 1 175 ? 2.506 -14.317 -14.080 1.00 88.12 175 GLY A O 1
ATOM 1296 N N . LEU A 1 176 ? 3.984 -14.932 -12.497 1.00 92.62 176 LEU A N 1
ATOM 1297 C CA . LEU A 1 176 ? 4.998 -13.910 -12.789 1.00 92.62 176 LEU A CA 1
ATOM 1298 C C . LEU A 1 176 ? 5.529 -13.947 -14.230 1.00 92.62 176 LEU A C 1
ATOM 1300 O O . LEU A 1 176 ? 5.958 -12.919 -14.736 1.00 92.62 176 LEU A O 1
ATOM 1304 N N . ASP A 1 177 ? 5.425 -15.080 -14.932 1.00 90.62 177 ASP A N 1
ATOM 1305 C CA . ASP A 1 177 ? 5.783 -15.185 -16.358 1.00 90.62 177 ASP A CA 1
ATOM 1306 C C . ASP A 1 177 ? 4.944 -14.267 -17.269 1.00 90.62 177 ASP A C 1
ATOM 1308 O O . ASP A 1 177 ? 5.308 -14.025 -18.420 1.00 90.62 177 ASP A O 1
ATOM 1312 N N . SER A 1 178 ? 3.788 -13.799 -16.782 1.00 90.75 178 SER A N 1
ATOM 1313 C CA . SER A 1 178 ? 2.920 -12.846 -17.485 1.00 90.75 178 SER A CA 1
ATOM 1314 C C . SER A 1 178 ? 3.181 -11.384 -17.119 1.00 90.75 178 SER A C 1
ATOM 1316 O O . SER A 1 178 ? 2.667 -10.495 -17.795 1.00 90.75 178 SER A O 1
ATOM 1318 N N . CYS A 1 179 ? 3.983 -11.135 -16.081 1.00 94.69 179 CYS A N 1
ATOM 1319 C CA . CYS A 1 179 ? 4.370 -9.798 -15.661 1.00 94.69 179 CYS A CA 1
ATOM 1320 C C . CYS A 1 179 ? 5.479 -9.250 -16.567 1.00 94.69 179 CYS A C 1
ATOM 1322 O O . CYS A 1 179 ? 6.447 -9.938 -16.900 1.00 94.69 179 CYS A O 1
ATOM 1324 N N . VAL A 1 180 ? 5.336 -7.984 -16.958 1.00 94.69 180 VAL A N 1
ATOM 1325 C CA . VAL A 1 180 ? 6.366 -7.235 -17.681 1.00 94.69 180 VAL A CA 1
ATOM 1326 C C . VAL A 1 180 ? 7.050 -6.304 -16.688 1.00 94.69 180 VAL A C 1
ATOM 1328 O O . VAL A 1 180 ? 6.392 -5.453 -16.098 1.00 94.69 180 VAL A O 1
ATOM 1331 N N . CYS A 1 181 ? 8.365 -6.447 -16.522 1.00 93.06 181 CYS A N 1
ATOM 1332 C CA . CYS A 1 181 ? 9.140 -5.728 -15.509 1.00 93.06 181 CYS A CA 1
ATOM 1333 C C . CYS A 1 181 ? 9.354 -4.247 -15.889 1.00 93.06 181 CYS A C 1
ATOM 1335 O O . CYS A 1 181 ? 10.406 -3.852 -16.379 1.00 93.06 181 CYS A O 1
ATOM 1337 N N . THR A 1 182 ? 8.288 -3.460 -15.740 1.00 92.75 182 THR A N 1
ATOM 1338 C CA . THR A 1 182 ? 8.163 -2.008 -15.964 1.00 92.75 182 THR A CA 1
ATOM 1339 C C . THR A 1 182 ? 7.031 -1.498 -15.069 1.00 92.75 182 THR A C 1
ATOM 1341 O O . THR A 1 182 ? 6.177 -2.301 -14.692 1.00 92.75 182 THR A O 1
ATOM 1344 N N . LEU A 1 183 ? 6.934 -0.193 -14.793 1.00 92.19 183 LEU A N 1
ATOM 1345 C CA . LEU A 1 183 ? 5.818 0.355 -13.998 1.00 92.19 183 LEU A CA 1
ATOM 1346 C C . LEU A 1 183 ? 4.437 -0.080 -14.525 1.00 92.19 183 LEU A C 1
ATOM 1348 O O . LEU A 1 183 ? 3.641 -0.656 -13.791 1.00 92.19 183 LEU A O 1
ATOM 1352 N N . GLU A 1 184 ? 4.149 0.159 -15.808 1.00 94.44 184 GLU A N 1
ATOM 1353 C CA . GLU A 1 184 ? 2.837 -0.182 -16.378 1.00 94.44 184 GLU A CA 1
ATOM 1354 C C . GLU A 1 184 ? 2.597 -1.697 -16.417 1.00 94.44 184 GLU A C 1
ATOM 1356 O O . GLU A 1 184 ? 1.475 -2.140 -16.194 1.00 94.44 184 GLU A O 1
ATOM 1361 N N . GLY A 1 185 ? 3.640 -2.496 -16.655 1.00 95.62 185 GLY A N 1
ATOM 1362 C CA . GLY A 1 185 ? 3.534 -3.954 -16.654 1.00 95.62 185 GLY A CA 1
ATOM 1363 C C . GLY A 1 185 ? 3.278 -4.551 -15.267 1.00 95.62 185 GLY A C 1
ATOM 1364 O O . GLY A 1 185 ? 2.506 -5.502 -15.155 1.00 95.62 185 GLY A O 1
ATOM 1365 N N . VAL A 1 186 ? 3.863 -3.966 -14.218 1.00 95.94 186 VAL A N 1
ATOM 1366 C CA . VAL A 1 186 ? 3.579 -4.319 -12.819 1.00 95.94 186 VAL A CA 1
ATOM 1367 C C . VAL A 1 186 ? 2.148 -3.927 -12.455 1.00 95.94 186 VAL A C 1
ATOM 1369 O O . VAL A 1 186 ? 1.404 -4.762 -11.950 1.00 95.94 186 VAL A O 1
ATOM 1372 N N . VAL A 1 187 ? 1.717 -2.703 -12.783 1.00 97.00 187 VAL A N 1
ATOM 1373 C CA . VAL A 1 187 ? 0.339 -2.251 -12.522 1.00 97.00 187 VAL A CA 1
ATOM 1374 C C . VAL A 1 187 ? -0.683 -3.124 -13.256 1.00 97.00 187 VAL A C 1
ATOM 1376 O O . VAL A 1 187 ? -1.696 -3.500 -12.668 1.00 97.00 187 VAL A O 1
ATOM 1379 N N . ASP A 1 188 ? -0.439 -3.482 -14.521 1.00 97.81 188 ASP A N 1
ATOM 1380 C CA . ASP A 1 188 ? -1.324 -4.374 -15.284 1.00 97.81 188 ASP A CA 1
ATOM 1381 C C . ASP A 1 188 ? -1.423 -5.756 -14.633 1.00 97.81 188 ASP A C 1
ATOM 1383 O O . ASP A 1 188 ? -2.525 -6.244 -14.384 1.00 97.81 188 ASP A O 1
ATOM 1387 N N . TYR A 1 189 ? -0.281 -6.348 -14.272 1.00 97.56 189 TYR A N 1
ATOM 1388 C CA . TYR A 1 189 ? -0.233 -7.642 -13.597 1.00 97.56 189 TYR A CA 1
ATOM 1389 C C . TYR A 1 189 ? -0.952 -7.620 -12.239 1.00 97.56 189 TYR A C 1
ATOM 1391 O O . TYR A 1 189 ? -1.855 -8.429 -12.011 1.00 97.56 189 TYR A O 1
ATOM 1399 N N . CYS A 1 190 ? -0.594 -6.687 -11.352 1.00 97.88 190 CYS A N 1
ATOM 1400 C CA . CYS A 1 190 ? -1.144 -6.616 -10.000 1.00 97.88 190 CYS A CA 1
ATOM 1401 C C . CYS A 1 190 ? -2.640 -6.285 -10.011 1.00 97.88 190 CYS A C 1
ATOM 1403 O O . CYS A 1 190 ? -3.416 -6.932 -9.306 1.00 97.88 190 CYS A O 1
ATOM 1405 N N . SER A 1 191 ? -3.074 -5.333 -10.847 1.00 97.81 191 SER A N 1
ATOM 1406 C CA . SER A 1 191 ? -4.498 -4.986 -10.948 1.00 97.81 191 SER A CA 1
ATOM 1407 C C . SER A 1 191 ? -5.328 -6.144 -11.502 1.00 97.81 191 SER A C 1
ATOM 1409 O O . SER A 1 191 ? -6.369 -6.464 -10.931 1.00 97.81 191 SER A O 1
ATOM 1411 N N . ALA A 1 192 ? -4.852 -6.839 -12.542 1.00 97.19 192 ALA A N 1
ATOM 1412 C CA . ALA A 1 192 ? -5.551 -7.991 -13.109 1.00 97.19 192 ALA A CA 1
ATOM 1413 C C . ALA A 1 192 ? -5.641 -9.182 -12.142 1.00 97.19 192 ALA A C 1
ATOM 1415 O O . ALA A 1 192 ? -6.575 -9.984 -12.237 1.00 97.19 192 ALA A O 1
ATOM 1416 N N . LYS A 1 193 ? -4.663 -9.328 -11.242 1.00 96.50 193 LYS A N 1
ATOM 1417 C CA . LYS A 1 193 ? -4.605 -10.437 -10.288 1.00 96.50 193 LYS A CA 1
ATOM 1418 C C . LYS A 1 193 ? -5.478 -10.212 -9.057 1.00 96.50 193 LYS A C 1
ATOM 1420 O O . LYS A 1 193 ? -6.138 -11.152 -8.615 1.00 96.50 193 LYS A O 1
ATOM 1425 N N . HIS A 1 194 ? -5.474 -8.994 -8.522 1.00 97.00 194 HIS A N 1
ATOM 1426 C CA . HIS A 1 194 ? -5.998 -8.710 -7.183 1.00 97.00 194 HIS A CA 1
ATOM 1427 C C . HIS A 1 194 ? -7.269 -7.871 -7.160 1.00 97.00 194 HIS A C 1
ATOM 1429 O O . HIS A 1 194 ? -7.900 -7.757 -6.113 1.00 97.00 194 HIS A O 1
ATOM 1435 N N . THR A 1 195 ? -7.670 -7.297 -8.294 1.00 97.94 195 THR A N 1
ATOM 1436 C CA . THR A 1 195 ? -8.772 -6.331 -8.329 1.00 97.94 195 THR A CA 1
ATOM 1437 C C . THR A 1 195 ? -9.766 -6.619 -9.442 1.00 97.94 195 THR A C 1
ATOM 1439 O O . THR A 1 195 ? -9.512 -7.367 -10.386 1.00 97.94 195 THR A O 1
ATOM 1442 N N . SER A 1 196 ? -10.911 -5.956 -9.357 1.00 97.38 196 SER A N 1
ATOM 1443 C CA . SER A 1 196 ? -11.905 -5.866 -10.421 1.00 97.38 196 SER A CA 1
ATOM 1444 C C . SER A 1 196 ? -11.620 -4.771 -11.466 1.00 97.38 196 SER A C 1
ATOM 1446 O O . SER A 1 196 ? -12.370 -4.657 -12.443 1.00 97.38 196 SER A O 1
ATOM 1448 N N . THR A 1 197 ? -10.553 -3.975 -11.301 1.00 97.81 197 THR A N 1
ATOM 1449 C CA . THR A 1 197 ? -10.138 -2.925 -12.248 1.00 97.81 197 THR A CA 1
ATOM 1450 C C . THR A 1 197 ? -9.018 -3.403 -13.184 1.00 97.81 197 THR A C 1
ATOM 1452 O O . THR A 1 197 ? -8.762 -4.595 -13.319 1.00 97.81 197 THR A O 1
ATOM 1455 N N . ASN A 1 198 ? -8.413 -2.488 -13.942 1.00 97.81 198 ASN A N 1
ATOM 1456 C CA . ASN A 1 198 ? -7.310 -2.777 -14.857 1.00 97.81 198 ASN A CA 1
ATOM 1457 C C . ASN A 1 198 ? -6.422 -1.543 -15.066 1.00 97.81 198 ASN A C 1
ATOM 1459 O O . ASN A 1 1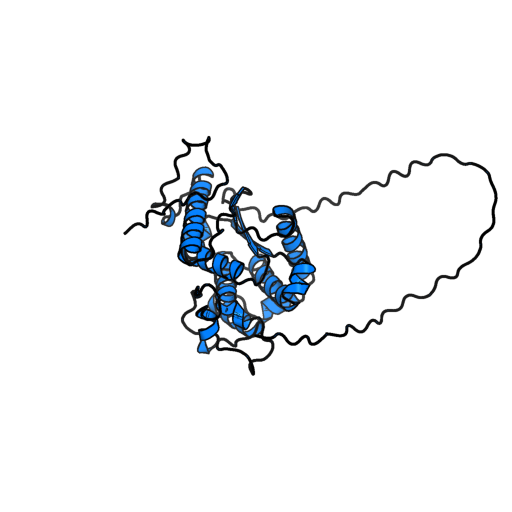98 ? -6.817 -0.418 -14.738 1.00 97.81 198 ASN A O 1
ATOM 1463 N N . LEU A 1 199 ? -5.266 -1.750 -15.707 1.00 97.75 199 LEU A N 1
ATOM 1464 C CA . LEU A 1 199 ? -4.323 -0.687 -16.054 1.00 97.75 199 LEU A CA 1
ATOM 1465 C C . LEU A 1 199 ? -5.000 0.492 -16.759 1.00 97.75 199 LEU A C 1
ATOM 1467 O O . LEU A 1 199 ? -4.760 1.634 -16.397 1.00 97.75 199 LEU A O 1
ATOM 1471 N N . THR A 1 200 ? -5.878 0.253 -17.739 1.00 98.25 200 THR A N 1
ATOM 1472 C CA . THR A 1 200 ? -6.493 1.351 -18.510 1.00 98.25 200 THR A CA 1
ATOM 1473 C C . THR A 1 200 ? -7.311 2.287 -17.620 1.00 98.25 200 THR A C 1
ATOM 1475 O O . THR A 1 200 ? -7.214 3.507 -17.765 1.00 98.25 200 THR A O 1
ATOM 1478 N N . THR A 1 201 ? -8.104 1.734 -16.701 1.00 98.00 201 THR A N 1
ATOM 1479 C CA . THR A 1 201 ? -8.889 2.522 -15.741 1.00 98.00 201 THR A CA 1
ATOM 1480 C C . THR A 1 201 ? -7.976 3.300 -14.796 1.00 98.00 201 THR A C 1
ATOM 1482 O O . THR A 1 201 ? -8.152 4.507 -14.631 1.00 98.00 201 THR A O 1
ATOM 1485 N N . LEU A 1 202 ? -6.966 2.641 -14.226 1.00 97.94 202 LEU A N 1
ATOM 1486 C CA . LEU A 1 202 ? -6.041 3.276 -13.291 1.00 97.94 202 LEU A CA 1
ATOM 1487 C C . LEU A 1 202 ? -5.201 4.365 -13.974 1.00 97.94 202 LEU A C 1
ATOM 1489 O O . LEU A 1 202 ? -5.116 5.481 -13.472 1.00 97.94 202 LEU A O 1
ATOM 1493 N N . SER A 1 203 ? -4.681 4.116 -15.179 1.00 97.62 203 SER A N 1
ATOM 1494 C CA . SER A 1 203 ? -3.950 5.110 -15.974 1.00 97.62 203 SER A CA 1
ATOM 1495 C C . SER A 1 203 ? -4.814 6.308 -16.371 1.00 97.62 203 SER A C 1
ATOM 1497 O O . SER A 1 203 ? -4.288 7.388 -16.644 1.00 97.62 203 SER A O 1
ATOM 1499 N N . ALA A 1 204 ? -6.136 6.137 -16.477 1.00 97.81 204 ALA A N 1
ATOM 1500 C CA . ALA A 1 204 ? -7.045 7.258 -16.687 1.00 97.81 204 ALA A CA 1
ATOM 1501 C C . ALA A 1 204 ? -7.179 8.104 -15.411 1.00 97.81 204 ALA A C 1
ATOM 1503 O O . ALA A 1 204 ? -7.176 9.333 -15.506 1.00 97.81 204 ALA A O 1
ATOM 1504 N N . CYS A 1 205 ? -7.232 7.462 -14.239 1.00 97.69 205 CYS A N 1
ATOM 1505 C CA . CYS A 1 205 ? -7.221 8.148 -12.951 1.00 97.69 205 CYS A CA 1
ATOM 1506 C C . CYS A 1 205 ? -5.917 8.926 -12.738 1.00 97.69 205 CYS A C 1
ATOM 1508 O O . CYS A 1 205 ? -5.984 10.127 -12.483 1.00 97.69 205 CYS A O 1
ATOM 1510 N N . THR A 1 206 ? -4.741 8.326 -12.960 1.00 96.19 206 THR A N 1
ATOM 1511 C CA . THR A 1 206 ? -3.443 8.997 -12.721 1.00 96.19 206 THR A CA 1
ATOM 1512 C C . THR A 1 206 ? -3.226 10.258 -13.566 1.00 96.19 206 THR A C 1
ATOM 1514 O O . THR A 1 206 ? -2.454 11.139 -13.190 1.00 96.19 206 THR A O 1
ATOM 1517 N N . LYS A 1 207 ? -3.934 10.381 -14.697 1.00 95.75 207 LYS A N 1
ATOM 1518 C CA . LYS A 1 207 ? -3.914 11.549 -15.601 1.00 95.75 207 LYS A CA 1
ATOM 1519 C C . LYS A 1 207 ? -4.976 12.604 -15.268 1.00 95.75 207 LYS A C 1
ATOM 1521 O O . LYS A 1 207 ? -5.073 13.616 -15.964 1.00 95.75 207 LYS A O 1
ATOM 1526 N N . SER A 1 208 ? -5.808 12.361 -14.261 1.00 96.00 208 SER A N 1
ATOM 1527 C CA . SER A 1 208 ? -6.877 13.265 -13.846 1.00 96.00 208 SER A CA 1
ATOM 1528 C C . SER A 1 208 ? -6.372 14.348 -12.882 1.00 96.00 208 SER A C 1
ATOM 1530 O O . SER A 1 208 ? -5.321 14.222 -12.257 1.00 96.00 208 SER A O 1
ATOM 1532 N N . ALA A 1 209 ? -7.152 15.422 -12.729 1.00 95.56 209 ALA A N 1
ATOM 1533 C CA . ALA A 1 209 ? -6.903 16.426 -11.690 1.00 95.56 209 ALA A CA 1
ATOM 1534 C C . ALA A 1 209 ? -7.124 15.872 -10.268 1.00 95.56 209 ALA A C 1
ATOM 1536 O O . ALA A 1 209 ? -6.570 16.396 -9.303 1.00 95.56 209 ALA A O 1
ATOM 1537 N N . GLU A 1 210 ? -7.932 14.818 -10.148 1.00 94.12 210 GLU A N 1
ATOM 1538 C CA . GLU A 1 210 ? -8.218 14.135 -8.888 1.00 94.12 210 GLU A CA 1
ATOM 1539 C C . GLU A 1 210 ? -6.978 13.407 -8.371 1.00 94.12 210 GLU A C 1
ATOM 1541 O O . GLU A 1 210 ? -6.606 13.621 -7.226 1.00 94.12 210 GLU A O 1
ATOM 1546 N N . ALA A 1 211 ? -6.232 12.702 -9.229 1.00 93.06 211 ALA A N 1
ATOM 1547 C CA . ALA A 1 211 ? -4.966 12.077 -8.830 1.00 93.06 211 ALA A CA 1
ATOM 1548 C C . ALA A 1 211 ? -3.915 13.083 -8.334 1.00 93.06 211 ALA A C 1
ATOM 1550 O O . ALA A 1 211 ? -3.154 12.776 -7.420 1.00 93.06 211 ALA A O 1
ATOM 1551 N N . LEU A 1 212 ? -3.870 14.296 -8.902 1.00 91.88 212 LEU A N 1
ATOM 1552 C CA . LEU A 1 212 ? -3.007 15.358 -8.372 1.00 91.88 212 LEU A CA 1
ATOM 1553 C C . LEU A 1 212 ? -3.472 15.812 -6.982 1.00 91.88 212 LEU A C 1
ATOM 1555 O O . LEU A 1 212 ? -2.645 16.004 -6.100 1.00 91.88 212 LEU A O 1
ATOM 1559 N N . THR A 1 213 ? -4.786 15.944 -6.784 1.00 94.75 213 THR A N 1
ATOM 1560 C CA . THR A 1 213 ? -5.359 16.323 -5.484 1.00 94.75 213 THR A CA 1
ATOM 1561 C C . THR A 1 213 ? -5.060 15.259 -4.428 1.00 94.75 213 THR A C 1
ATOM 1563 O O . THR A 1 213 ? -4.565 15.604 -3.361 1.00 94.75 213 THR A O 1
ATOM 1566 N N . LEU A 1 214 ? -5.277 13.978 -4.747 1.00 93.38 214 LEU A N 1
ATOM 1567 C CA . LEU A 1 214 ? -4.952 12.849 -3.872 1.00 93.38 214 LEU A CA 1
ATOM 1568 C C . LEU A 1 214 ? -3.471 12.861 -3.481 1.00 93.38 214 LEU A C 1
ATOM 1570 O O . LEU A 1 214 ? -3.148 12.766 -2.303 1.00 93.38 214 LEU A O 1
ATOM 1574 N N . TYR A 1 215 ? -2.574 13.051 -4.452 1.00 90.44 215 TYR A N 1
ATOM 1575 C CA . TYR A 1 215 ? -1.134 13.111 -4.199 1.00 90.44 215 TYR A CA 1
ATOM 1576 C C . TYR A 1 215 ? -0.736 14.291 -3.299 1.00 90.44 215 TYR A C 1
ATOM 1578 O O . TYR A 1 215 ? 0.036 14.121 -2.357 1.00 90.44 215 TYR A O 1
ATOM 1586 N N . GLU A 1 216 ? -1.270 15.490 -3.550 1.00 90.38 216 GLU A N 1
ATOM 1587 C CA . GLU A 1 216 ? -1.003 16.670 -2.719 1.00 90.38 216 GLU A CA 1
ATOM 1588 C C . GLU A 1 216 ? -1.543 16.505 -1.291 1.00 90.38 216 GLU A C 1
ATOM 1590 O O . GLU A 1 216 ? -0.858 16.860 -0.329 1.00 90.38 216 GLU A O 1
ATOM 1595 N N . GLU A 1 217 ? -2.754 15.965 -1.130 1.00 91.19 217 GLU A N 1
ATOM 1596 C CA . GLU A 1 217 ? -3.353 15.682 0.178 1.00 91.19 217 GLU A CA 1
ATOM 1597 C C . GLU A 1 217 ? -2.541 14.639 0.947 1.00 91.19 217 GLU A C 1
ATOM 1599 O O . GLU A 1 217 ? -2.163 14.894 2.092 1.00 91.19 217 GLU A O 1
ATOM 1604 N N . SER A 1 218 ? -2.197 13.535 0.286 1.00 88.38 218 SER A N 1
ATOM 1605 C CA . SER A 1 218 ? -1.339 12.473 0.808 1.00 88.38 218 SER A CA 1
ATOM 1606 C C . SER A 1 218 ? 0.003 13.016 1.302 1.00 88.38 218 SER A C 1
ATOM 1608 O O . SER A 1 218 ? 0.383 12.835 2.460 1.00 88.38 218 SER A O 1
ATOM 1610 N N . ASN A 1 219 ? 0.691 13.788 0.458 1.00 85.00 219 ASN A N 1
ATOM 1611 C CA . ASN A 1 219 ? 1.962 14.404 0.816 1.00 85.00 219 ASN A CA 1
ATOM 1612 C C . ASN A 1 219 ? 1.830 15.362 2.009 1.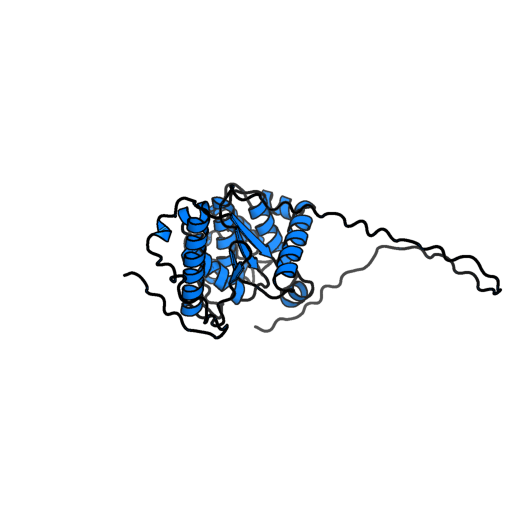00 85.00 219 ASN A C 1
ATOM 1614 O O . ASN A 1 219 ? 2.686 15.364 2.891 1.00 85.00 219 ASN A O 1
ATOM 1618 N N . ASN A 1 220 ? 0.763 16.163 2.074 1.00 86.50 220 ASN A N 1
ATOM 1619 C CA . ASN A 1 220 ? 0.537 17.073 3.199 1.00 86.50 220 ASN A CA 1
ATOM 1620 C C . ASN A 1 220 ? 0.298 16.326 4.519 1.00 86.50 220 ASN A C 1
ATOM 1622 O O . ASN A 1 220 ? 0.760 16.790 5.562 1.00 86.50 220 ASN A O 1
ATOM 1626 N N . VAL A 1 221 ? -0.410 15.192 4.483 1.00 83.75 221 VAL A N 1
ATOM 1627 C CA . VAL A 1 221 ? -0.623 14.340 5.660 1.00 83.75 221 VAL A CA 1
ATOM 1628 C C . VAL A 1 221 ? 0.701 13.740 6.128 1.00 83.75 221 VAL A C 1
ATOM 1630 O O . VAL A 1 221 ? 1.066 13.937 7.288 1.00 83.75 221 VAL A O 1
ATOM 1633 N N . ALA A 1 222 ? 1.459 13.110 5.226 1.00 77.62 222 ALA A N 1
ATOM 1634 C CA . ALA A 1 222 ? 2.759 12.520 5.546 1.00 77.62 222 ALA A CA 1
ATOM 1635 C C . ALA A 1 222 ? 3.735 13.557 6.136 1.00 77.62 222 ALA A C 1
ATOM 1637 O O . ALA A 1 222 ? 4.379 13.317 7.160 1.00 77.62 222 ALA A O 1
ATOM 1638 N N . TYR A 1 223 ? 3.782 14.761 5.556 1.00 76.56 223 TYR A N 1
ATOM 1639 C CA . TYR A 1 223 ? 4.596 15.862 6.074 1.00 76.56 223 TYR A CA 1
ATOM 1640 C C . TYR A 1 223 ? 4.172 16.348 7.459 1.00 76.56 223 TYR A C 1
ATOM 1642 O O . TYR A 1 223 ? 5.029 16.650 8.289 1.00 76.56 223 TYR A O 1
ATOM 1650 N N . ALA A 1 224 ? 2.867 16.477 7.705 1.00 79.88 224 ALA A N 1
ATOM 1651 C CA . ALA A 1 224 ? 2.357 17.012 8.963 1.00 79.88 224 ALA A CA 1
ATOM 1652 C C . ALA A 1 224 ? 2.658 16.102 10.159 1.00 79.88 224 ALA A C 1
ATOM 1654 O O . ALA A 1 224 ? 2.736 16.594 11.285 1.00 79.88 224 ALA A O 1
ATOM 1655 N N . ILE A 1 225 ? 2.806 14.801 9.914 1.00 70.88 225 ILE A N 1
ATOM 1656 C CA . ILE A 1 225 ? 3.008 13.807 10.962 1.00 70.88 225 ILE A CA 1
ATOM 1657 C C . ILE A 1 225 ? 4.474 13.757 11.405 1.00 70.88 225 ILE A C 1
ATOM 1659 O O . ILE A 1 225 ? 4.734 13.812 12.600 1.00 70.88 225 ILE A O 1
ATOM 1663 N N . ASN A 1 226 ? 5.438 13.735 10.480 1.00 67.25 226 ASN A N 1
ATOM 1664 C CA . ASN A 1 226 ? 6.841 13.501 10.849 1.00 67.25 226 ASN A CA 1
ATOM 1665 C C . ASN A 1 226 ? 7.841 14.478 10.200 1.00 67.25 226 ASN A C 1
ATOM 1667 O O . ASN A 1 226 ? 8.988 14.124 9.942 1.00 67.25 226 ASN A O 1
ATOM 1671 N N . ASP A 1 227 ? 7.409 15.707 9.893 1.00 67.50 227 ASP A N 1
ATOM 1672 C CA . ASP A 1 227 ? 8.244 16.781 9.312 1.00 67.50 227 ASP A CA 1
ATOM 1673 C C . ASP A 1 227 ? 9.022 16.341 8.052 1.00 67.50 227 ASP A C 1
ATOM 1675 O O . ASP A 1 227 ? 10.140 16.779 7.786 1.00 67.50 227 ASP A O 1
ATOM 1679 N N . GLY A 1 228 ? 8.433 15.422 7.278 1.00 60.03 228 GLY A N 1
ATOM 1680 C CA . GLY A 1 228 ? 9.054 14.844 6.086 1.00 60.03 228 GLY A CA 1
ATOM 1681 C C . GLY A 1 228 ? 10.077 13.733 6.345 1.00 60.03 228 GLY A C 1
ATOM 1682 O O . GLY A 1 228 ? 10.858 13.423 5.453 1.00 60.03 228 GLY A O 1
ATOM 1683 N N . SER A 1 229 ? 10.091 13.127 7.534 1.00 61.69 229 SER A N 1
ATOM 1684 C CA . SER A 1 229 ? 10.793 11.862 7.794 1.00 61.69 229 SER A CA 1
ATOM 1685 C C . SER A 1 229 ? 9.830 10.672 7.636 1.00 61.69 229 SER A C 1
ATOM 1687 O O . SER A 1 229 ? 8.644 10.814 7.939 1.00 61.69 229 SER A O 1
ATOM 1689 N N . PRO A 1 230 ? 10.285 9.485 7.199 1.00 60.19 230 PRO A N 1
ATOM 1690 C CA . PRO A 1 230 ? 9.418 8.309 7.135 1.00 60.19 230 PRO A CA 1
ATOM 1691 C C . PRO A 1 230 ? 8.955 7.924 8.547 1.00 60.19 230 PRO A C 1
ATOM 1693 O O . PRO A 1 230 ? 9.764 7.807 9.470 1.00 60.19 230 PRO A O 1
ATOM 1696 N N . LEU A 1 231 ? 7.643 7.777 8.739 1.00 64.31 231 LEU A N 1
ATOM 1697 C CA . LEU A 1 231 ? 7.054 7.198 9.946 1.00 64.31 231 LEU A CA 1
ATOM 1698 C C . LEU A 1 231 ? 6.214 5.990 9.541 1.00 64.31 231 LEU A C 1
ATOM 1700 O O . LEU A 1 231 ? 5.248 6.104 8.802 1.00 64.31 231 LEU A O 1
ATOM 1704 N N . TRP A 1 232 ? 6.554 4.834 10.092 1.00 69.62 232 TRP A N 1
ATOM 1705 C CA . TRP A 1 232 ? 6.082 3.567 9.552 1.00 69.62 232 TRP A CA 1
ATOM 1706 C C . TRP A 1 232 ? 4.591 3.330 9.722 1.00 69.62 232 TRP A C 1
ATOM 1708 O O . TRP A 1 232 ? 3.915 2.994 8.756 1.00 69.62 232 TRP A O 1
ATOM 1718 N N . VAL A 1 233 ? 4.073 3.503 10.938 1.00 81.25 233 VAL A N 1
ATOM 1719 C CA . VAL A 1 233 ? 2.663 3.261 11.240 1.00 81.25 233 VAL A CA 1
ATOM 1720 C C . VAL A 1 233 ? 2.177 4.236 12.306 1.00 81.25 233 VAL A C 1
ATOM 1722 O O . VAL A 1 233 ? 2.855 4.476 13.310 1.00 81.25 233 VAL A O 1
ATOM 1725 N N . THR A 1 234 ? 0.954 4.733 12.132 1.00 82.50 234 THR A N 1
ATOM 1726 C CA . THR A 1 234 ? 0.143 5.244 13.240 1.00 82.50 234 THR A CA 1
ATOM 1727 C C . THR A 1 234 ? -1.086 4.368 13.456 1.00 82.50 234 THR A C 1
ATOM 1729 O O . THR A 1 234 ? -1.691 3.911 12.490 1.00 82.50 234 THR A O 1
ATOM 1732 N N . ILE A 1 235 ? -1.471 4.147 14.718 1.00 85.69 235 ILE A N 1
ATOM 1733 C CA . ILE A 1 235 ? -2.744 3.501 15.083 1.00 85.69 235 ILE A CA 1
ATOM 1734 C C . ILE A 1 235 ? -3.552 4.493 15.912 1.00 85.69 235 ILE A C 1
ATOM 1736 O O . ILE A 1 235 ? -3.112 4.927 16.982 1.00 85.69 235 ILE A O 1
ATOM 1740 N N . ASN A 1 236 ? -4.732 4.876 15.420 1.00 85.12 236 ASN A N 1
ATOM 1741 C CA . ASN A 1 236 ? -5.574 5.914 16.030 1.00 85.12 236 ASN A CA 1
ATOM 1742 C C . ASN A 1 236 ? -4.818 7.236 16.284 1.00 85.12 236 ASN A C 1
ATOM 1744 O O . ASN A 1 236 ? -5.064 7.922 17.277 1.00 85.12 236 ASN A O 1
ATOM 1748 N N . GLY A 1 237 ? -3.881 7.577 15.394 1.00 78.12 237 GLY A N 1
ATOM 1749 C CA . GLY A 1 237 ? -3.043 8.775 15.491 1.00 78.12 237 GLY A CA 1
ATOM 1750 C C . GLY A 1 237 ? -1.885 8.686 16.492 1.00 78.12 237 GLY A C 1
ATOM 1751 O O . GLY A 1 237 ? -1.189 9.680 16.672 1.00 78.12 237 GLY A O 1
ATOM 1752 N N . ASN A 1 238 ? -1.663 7.536 17.140 1.00 80.69 238 ASN A N 1
ATOM 1753 C CA . ASN A 1 238 ? -0.456 7.296 17.934 1.00 80.69 238 ASN A CA 1
ATOM 1754 C C . ASN A 1 238 ? 0.638 6.716 17.042 1.00 80.69 238 ASN A C 1
ATOM 1756 O O . ASN A 1 238 ? 0.383 5.768 16.303 1.00 80.69 238 ASN A O 1
ATOM 1760 N N . GLU A 1 239 ? 1.838 7.276 17.126 1.00 77.88 239 GLU A N 1
ATOM 1761 C CA . GLU A 1 239 ? 2.979 6.907 16.289 1.00 77.88 239 GLU A CA 1
ATOM 1762 C C . GLU A 1 239 ? 3.719 5.680 16.828 1.00 77.88 239 GLU A C 1
ATOM 1764 O O . GLU A 1 239 ? 3.976 5.574 18.030 1.00 77.88 239 GLU A O 1
ATOM 1769 N N . TYR A 1 240 ? 4.112 4.779 15.925 1.00 75.69 240 TYR A N 1
ATOM 1770 C CA . TYR A 1 240 ? 4.862 3.569 16.251 1.00 75.69 240 TYR A CA 1
ATOM 1771 C C . TYR A 1 240 ? 6.027 3.371 15.269 1.00 75.69 240 TYR A C 1
ATOM 1773 O O . TYR A 1 240 ? 5.892 2.783 14.198 1.00 75.69 240 TYR A O 1
ATOM 1781 N N . SER A 1 241 ? 7.202 3.869 15.656 1.00 63.44 241 SER A N 1
ATOM 1782 C CA . SER A 1 241 ? 8.428 3.948 14.844 1.00 63.44 241 SER A CA 1
ATOM 1783 C C . SER A 1 241 ? 9.526 2.981 15.320 1.00 63.44 241 SER A C 1
ATOM 1785 O O . SER A 1 241 ? 10.682 3.362 15.483 1.00 63.44 241 SER A O 1
ATOM 1787 N N . PHE A 1 242 ? 9.177 1.722 15.608 1.00 55.69 242 PHE A N 1
ATOM 1788 C CA . PHE A 1 242 ? 10.049 0.847 16.410 1.00 55.69 242 PHE A CA 1
ATOM 1789 C C . PHE A 1 242 ? 11.162 0.085 15.674 1.00 55.69 242 PHE A C 1
ATOM 1791 O O . PHE A 1 242 ? 11.994 -0.518 16.357 1.00 55.69 242 PHE A O 1
ATOM 1798 N N . SER A 1 243 ? 11.249 0.094 14.340 1.00 58.91 243 SER A N 1
ATOM 1799 C CA . SER A 1 243 ? 12.413 -0.524 13.690 1.00 58.91 243 SER A CA 1
ATOM 1800 C C . SER A 1 243 ? 13.591 0.448 13.694 1.00 58.91 243 SER A C 1
ATOM 1802 O O . SER A 1 243 ? 13.599 1.463 13.009 1.00 58.91 243 SER A O 1
ATOM 1804 N N . THR A 1 244 ? 14.599 0.146 14.511 1.00 57.69 244 THR A N 1
ATOM 1805 C CA . THR A 1 244 ? 15.966 0.679 14.334 1.00 57.69 244 THR A CA 1
ATOM 1806 C C . THR A 1 244 ? 16.900 -0.386 13.759 1.00 57.69 244 THR A C 1
ATOM 1808 O O . THR A 1 244 ? 18.104 -0.161 13.628 1.00 57.69 244 THR A O 1
ATOM 1811 N N . ASN A 1 245 ? 16.354 -1.570 13.462 1.00 63.88 245 ASN A N 1
ATOM 1812 C CA . ASN A 1 245 ? 17.088 -2.751 13.047 1.00 63.88 245 ASN A CA 1
ATOM 1813 C C . ASN A 1 245 ? 16.383 -3.386 11.847 1.00 63.88 245 ASN A C 1
ATOM 1815 O O . ASN A 1 245 ? 15.560 -4.287 12.009 1.00 63.88 245 ASN A O 1
ATOM 1819 N N . GLU A 1 246 ? 16.768 -2.932 10.658 1.00 75.56 246 GLU A N 1
ATOM 1820 C CA . GLU A 1 246 ? 16.276 -3.413 9.363 1.00 75.56 246 GLU A CA 1
ATOM 1821 C C . GLU A 1 246 ? 16.856 -4.791 9.018 1.00 75.56 246 GLU A C 1
ATOM 1823 O O . GLU A 1 246 ? 17.549 -4.980 8.030 1.00 75.56 246 GLU A O 1
ATOM 1828 N N . THR A 1 247 ? 16.645 -5.771 9.891 1.00 81.44 247 THR A N 1
ATOM 1829 C CA . THR A 1 247 ? 16.911 -7.191 9.623 1.00 81.44 247 THR A CA 1
ATOM 1830 C C . THR A 1 247 ? 15.583 -7.924 9.540 1.00 81.44 247 THR A C 1
ATOM 1832 O O . THR A 1 247 ? 14.626 -7.495 10.182 1.00 81.44 247 THR A O 1
ATOM 1835 N N . ASP A 1 248 ? 15.532 -9.075 8.865 1.00 78.75 248 ASP A N 1
ATOM 1836 C CA . ASP A 1 248 ? 14.321 -9.912 8.786 1.00 78.75 248 ASP A CA 1
ATOM 1837 C C . ASP A 1 248 ? 13.665 -10.126 10.162 1.00 78.75 248 ASP A C 1
ATOM 1839 O O . ASP A 1 248 ? 12.450 -10.032 10.317 1.00 78.75 248 ASP A O 1
ATOM 1843 N N . ILE A 1 249 ? 14.479 -10.377 11.196 1.00 83.25 249 ILE A N 1
ATOM 1844 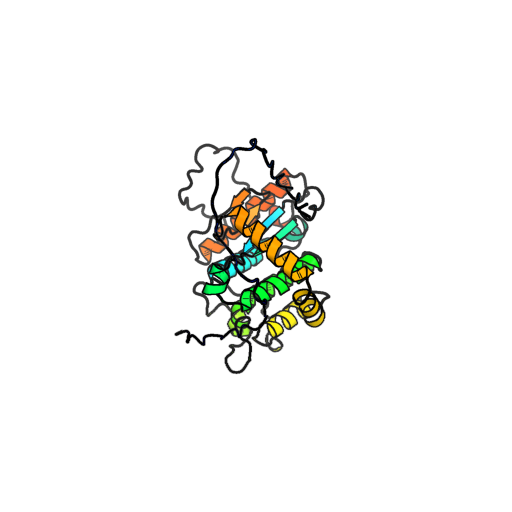C CA . ILE A 1 249 ? 14.006 -10.596 12.571 1.00 83.25 249 ILE A CA 1
ATOM 1845 C C . ILE A 1 249 ? 13.465 -9.301 13.186 1.00 83.25 249 ILE A C 1
ATOM 1847 O O . ILE A 1 249 ? 12.446 -9.336 13.880 1.00 83.25 249 ILE A O 1
ATOM 1851 N N . GLY A 1 250 ? 14.146 -8.174 12.966 1.00 84.38 250 GLY A N 1
ATOM 1852 C CA . GLY A 1 250 ? 13.719 -6.871 13.474 1.00 84.38 250 GLY A CA 1
ATOM 1853 C C . GLY A 1 250 ? 12.387 -6.439 12.866 1.00 84.38 250 GLY A C 1
ATOM 1854 O O . GLY A 1 250 ? 11.460 -6.110 13.605 1.00 84.38 250 GLY A O 1
ATOM 1855 N N . LEU A 1 251 ? 12.255 -6.564 11.547 1.00 85.00 251 LEU A N 1
ATOM 1856 C CA . LEU A 1 251 ? 11.039 -6.246 10.803 1.00 85.00 251 LEU A CA 1
ATOM 1857 C C . LEU A 1 251 ? 9.874 -7.178 11.156 1.00 85.00 251 LEU A C 1
ATOM 1859 O O . LEU A 1 251 ? 8.763 -6.708 11.394 1.00 85.00 251 LEU A O 1
ATOM 1863 N N . ALA A 1 252 ? 10.123 -8.484 11.293 1.00 86.44 252 ALA A N 1
ATOM 1864 C CA . ALA A 1 252 ? 9.109 -9.431 11.760 1.00 86.44 252 ALA A CA 1
ATOM 1865 C C . ALA A 1 252 ? 8.625 -9.108 13.184 1.00 86.44 252 ALA A C 1
ATOM 1867 O O . ALA A 1 252 ? 7.425 -9.155 13.469 1.00 86.44 252 ALA A O 1
ATOM 1868 N N . SER A 1 253 ? 9.550 -8.755 14.083 1.00 86.44 253 SER A N 1
ATOM 1869 C CA . SER A 1 253 ? 9.221 -8.377 15.464 1.00 86.44 253 SER A CA 1
ATOM 1870 C C . SER A 1 253 ? 8.408 -7.083 15.503 1.00 86.44 253 SER A C 1
ATOM 1872 O O . SER A 1 253 ? 7.400 -7.015 16.209 1.00 86.44 253 SER A O 1
ATOM 1874 N N . TRP A 1 254 ? 8.798 -6.088 14.702 1.00 86.62 254 TRP A N 1
ATOM 1875 C CA . TRP A 1 254 ? 8.057 -4.840 14.531 1.00 86.62 254 TRP A CA 1
ATOM 1876 C C . TRP A 1 254 ? 6.638 -5.093 14.003 1.00 86.62 254 TRP A C 1
ATOM 1878 O O . TRP A 1 254 ? 5.673 -4.684 14.645 1.00 86.62 254 TRP A O 1
ATOM 1888 N N . ALA A 1 255 ? 6.482 -5.835 12.903 1.00 88.81 255 ALA A N 1
ATOM 1889 C CA . ALA A 1 255 ? 5.173 -6.103 12.306 1.00 88.81 255 ALA A CA 1
ATOM 1890 C C . ALA A 1 255 ? 4.252 -6.893 13.258 1.00 88.81 255 ALA A C 1
ATOM 1892 O O . ALA A 1 255 ? 3.062 -6.601 13.377 1.00 88.81 255 ALA A O 1
ATOM 1893 N N . THR A 1 256 ? 4.815 -7.838 14.018 1.00 89.56 256 THR A N 1
ATOM 1894 C CA . THR A 1 256 ? 4.094 -8.577 15.072 1.00 89.56 256 THR A CA 1
ATOM 1895 C C . THR A 1 256 ? 3.622 -7.650 16.199 1.00 89.56 256 THR A C 1
ATOM 1897 O O . THR A 1 256 ? 2.515 -7.805 16.729 1.00 89.56 256 THR A O 1
ATOM 1900 N N . GLN A 1 257 ? 4.439 -6.664 16.577 1.00 87.56 257 GLN A N 1
ATOM 1901 C CA . GLN A 1 257 ? 4.062 -5.661 17.571 1.00 87.56 257 GLN A CA 1
ATOM 1902 C C . GLN A 1 257 ? 2.963 -4.731 17.045 1.00 87.56 257 GLN A C 1
ATOM 1904 O O . GLN A 1 257 ? 2.013 -4.458 17.779 1.00 87.56 257 GLN A O 1
ATOM 1909 N N . VAL A 1 258 ? 3.038 -4.301 15.782 1.00 89.00 258 VAL A N 1
ATOM 1910 C CA . VAL A 1 258 ? 1.981 -3.508 15.132 1.00 89.00 258 VAL A CA 1
ATOM 1911 C C . VAL A 1 258 ? 0.654 -4.271 15.110 1.00 89.00 258 VAL A C 1
ATOM 1913 O O . VAL A 1 258 ? -0.374 -3.700 15.480 1.00 89.00 258 VAL A O 1
ATOM 1916 N N . LEU A 1 259 ? 0.661 -5.568 14.779 1.00 91.38 259 LEU A N 1
ATOM 1917 C CA . LEU A 1 259 ? -0.535 -6.411 14.875 1.00 91.38 259 LEU A CA 1
ATOM 1918 C C . LEU A 1 259 ? -1.078 -6.455 16.310 1.00 91.38 259 LEU A C 1
ATOM 1920 O O . LEU A 1 259 ? -2.268 -6.241 16.522 1.00 91.38 259 LEU A O 1
ATOM 1924 N N . SER A 1 260 ? -0.213 -6.660 17.306 1.00 91.00 260 SER A N 1
ATOM 1925 C CA . SER A 1 260 ? -0.625 -6.709 18.719 1.00 91.00 260 SER A CA 1
ATOM 1926 C C . SER A 1 260 ? -1.289 -5.402 19.177 1.00 91.00 260 SER A C 1
ATOM 1928 O O . SER A 1 260 ? -2.340 -5.425 19.819 1.00 91.00 260 SER A O 1
ATOM 1930 N N . LEU A 1 261 ? -0.697 -4.259 18.819 1.00 90.12 261 LEU A N 1
ATOM 1931 C CA . LEU A 1 261 ? -1.231 -2.926 19.114 1.00 90.12 261 LEU A CA 1
ATOM 1932 C C . LEU A 1 261 ? -2.542 -2.661 18.369 1.00 90.12 261 LEU A C 1
ATOM 1934 O O . LEU A 1 261 ? -3.459 -2.055 18.920 1.00 90.12 261 LEU A O 1
ATOM 1938 N N . THR A 1 262 ? -2.659 -3.153 17.138 1.00 91.06 262 THR A N 1
ATOM 1939 C CA . THR A 1 262 ? -3.893 -3.050 16.358 1.00 91.06 262 THR A CA 1
ATOM 1940 C C . THR A 1 262 ? -5.011 -3.867 16.994 1.00 91.06 262 THR A C 1
ATOM 1942 O O . THR A 1 262 ? -6.101 -3.344 17.206 1.00 91.06 262 THR A O 1
ATOM 1945 N N . CYS A 1 263 ? -4.744 -5.120 17.370 1.00 92.19 263 CYS A N 1
ATOM 1946 C CA . CYS A 1 263 ? -5.702 -5.957 18.089 1.00 92.19 263 CYS A CA 1
ATOM 1947 C C . CYS A 1 263 ? -6.177 -5.280 19.381 1.00 92.19 263 CYS A C 1
ATOM 1949 O O . CYS A 1 263 ? -7.372 -5.284 19.671 1.00 92.19 263 CYS A O 1
ATOM 1951 N N . GLN A 1 264 ? -5.267 -4.626 20.110 1.00 90.38 264 GLN A N 1
ATOM 1952 C CA . GLN A 1 264 ? -5.620 -3.854 21.301 1.00 90.38 264 GLN A CA 1
ATOM 1953 C C . GLN A 1 264 ? -6.543 -2.685 20.967 1.00 90.38 264 GLN A C 1
ATOM 1955 O O . GLN A 1 264 ? -7.565 -2.505 21.621 1.00 90.38 264 GLN A O 1
ATOM 1960 N N . ALA A 1 265 ? -6.226 -1.926 19.919 1.00 90.00 265 ALA A N 1
ATOM 1961 C CA . ALA A 1 265 ? -7.056 -0.815 19.478 1.00 90.00 265 ALA A CA 1
ATOM 1962 C C . ALA A 1 265 ? -8.464 -1.262 19.036 1.00 90.00 265 ALA A C 1
ATOM 1964 O O . ALA A 1 265 ? -9.428 -0.527 19.257 1.00 90.00 265 ALA A O 1
ATOM 1965 N N . ILE A 1 266 ? -8.594 -2.450 18.431 1.00 89.50 266 ILE A N 1
ATOM 1966 C CA . ILE A 1 266 ? -9.885 -3.046 18.047 1.00 89.50 266 ILE A CA 1
ATOM 1967 C C . ILE A 1 266 ? -10.699 -3.426 19.296 1.00 89.50 266 ILE A C 1
ATOM 1969 O O . ILE A 1 266 ? -11.895 -3.142 19.365 1.00 89.50 266 ILE A O 1
ATOM 1973 N N . ASP A 1 267 ? -10.070 -4.047 20.295 1.00 89.50 267 ASP A N 1
ATOM 1974 C CA . ASP A 1 267 ? -10.730 -4.415 21.558 1.00 89.50 267 ASP A CA 1
ATOM 1975 C C . ASP A 1 267 ? -11.178 -3.174 22.342 1.00 89.50 267 ASP A C 1
ATOM 1977 O O . ASP A 1 267 ? -12.328 -3.073 22.775 1.00 89.50 267 ASP A O 1
ATOM 1981 N N . ASP A 1 268 ? -10.299 -2.172 22.437 1.00 87.94 268 ASP A N 1
ATOM 1982 C CA . ASP A 1 268 ? -10.561 -0.903 23.120 1.00 87.94 268 ASP A CA 1
ATOM 1983 C C . ASP A 1 268 ? -11.700 -0.105 22.463 1.00 87.94 268 ASP A C 1
ATOM 1985 O O . ASP A 1 268 ? -12.407 0.649 23.142 1.00 87.94 268 ASP A O 1
ATOM 1989 N N . SER A 1 269 ? -11.925 -0.275 21.154 1.00 86.31 269 SER A N 1
ATOM 1990 C CA . SER A 1 269 ? -13.060 0.343 20.459 1.00 86.31 269 SER A CA 1
ATOM 1991 C C . SER A 1 269 ? -14.395 -0.371 20.716 1.00 86.31 269 SER A C 1
ATOM 1993 O O . SER A 1 269 ? -15.461 0.167 20.395 1.00 86.31 269 SER A O 1
ATOM 1995 N N . GLY A 1 270 ? -14.361 -1.555 21.338 1.00 86.31 270 GLY A N 1
ATOM 1996 C CA . GLY A 1 270 ? -15.522 -2.407 21.588 1.00 86.31 270 GLY A CA 1
ATOM 1997 C C . GLY A 1 270 ? -15.997 -3.180 20.354 1.00 86.31 270 GLY A C 1
ATOM 1998 O O . GLY A 1 270 ? -17.127 -3.683 20.350 1.00 86.31 270 GLY A O 1
ATOM 1999 N N . ALA A 1 271 ? -15.175 -3.253 19.304 1.00 86.62 271 ALA A N 1
ATOM 2000 C CA . ALA A 1 271 ? -15.437 -4.069 18.128 1.00 86.62 271 ALA A CA 1
ATOM 2001 C C . ALA A 1 271 ? -15.227 -5.566 18.425 1.00 86.62 271 ALA A C 1
ATOM 2003 O O . ALA A 1 271 ? -14.689 -5.966 19.456 1.00 86.62 271 ALA A O 1
ATOM 2004 N N . SER A 1 272 ? -15.707 -6.431 17.527 1.00 88.19 272 SER A N 1
ATOM 2005 C CA . SER A 1 272 ? -15.428 -7.867 17.643 1.00 88.19 272 SER A CA 1
ATOM 2006 C C . SER A 1 272 ? -13.977 -8.130 17.261 1.00 88.19 272 SER A C 1
ATOM 2008 O O . SER A 1 272 ? -13.576 -7.788 16.153 1.00 88.19 272 SER A O 1
ATOM 2010 N N . LEU A 1 273 ? -13.216 -8.749 18.163 1.00 90.62 273 LEU A N 1
ATOM 2011 C CA . LEU A 1 273 ? -11.827 -9.112 17.904 1.00 90.62 273 LEU A CA 1
ATOM 2012 C C . LEU A 1 273 ? -11.718 -10.116 16.739 1.00 90.62 273 LEU A C 1
ATOM 2014 O O . LEU A 1 273 ? -12.408 -11.144 16.771 1.00 90.62 273 LEU A O 1
ATOM 2018 N N . PRO A 1 274 ? -10.843 -9.856 15.747 1.00 93.25 274 PRO A N 1
ATOM 2019 C CA . PRO A 1 274 ? -10.462 -10.828 14.730 1.00 93.25 274 PRO A CA 1
ATOM 2020 C C . PRO A 1 274 ? -9.992 -12.139 15.356 1.00 93.25 274 PRO A C 1
ATOM 2022 O O . PRO A 1 274 ? -9.403 -12.152 16.438 1.00 93.25 274 PRO A O 1
ATOM 2025 N N . SER A 1 275 ? -10.206 -13.251 14.659 1.00 93.06 275 SER A N 1
ATOM 2026 C CA . SER A 1 275 ? -9.706 -14.551 15.109 1.00 93.06 275 SER A CA 1
ATOM 2027 C C . SER A 1 275 ? -8.182 -14.576 15.171 1.00 93.06 275 SER A C 1
ATOM 2029 O O . SER A 1 275 ? -7.629 -15.127 16.115 1.00 93.06 275 SER A O 1
ATOM 2031 N N . THR A 1 276 ? -7.520 -13.877 14.248 1.00 92.00 276 THR A N 1
ATOM 2032 C CA . THR A 1 276 ? -6.071 -13.651 14.270 1.00 92.00 276 THR A CA 1
ATOM 2033 C C . THR A 1 276 ? -5.606 -13.009 15.583 1.00 92.00 276 THR A C 1
ATOM 2035 O O . THR A 1 276 ? -4.523 -13.314 16.065 1.00 92.00 276 THR A O 1
ATOM 2038 N N . CYS A 1 277 ? -6.437 -12.188 16.234 1.00 91.00 277 CYS A N 1
ATOM 2039 C CA . CYS A 1 277 ? -6.097 -11.530 17.495 1.00 91.00 277 CYS A CA 1
ATOM 2040 C C . CYS A 1 277 ? -6.198 -12.436 18.738 1.00 91.00 277 CYS A C 1
ATOM 2042 O O . CYS A 1 277 ? -5.809 -12.001 19.822 1.00 91.00 277 CYS A O 1
ATOM 2044 N N . SER A 1 278 ? -6.706 -13.674 18.635 1.00 83.12 278 SER A N 1
ATOM 2045 C CA . SER A 1 278 ? -6.978 -14.520 19.813 1.00 83.12 278 SER A CA 1
ATOM 2046 C C . SER A 1 278 ? -5.732 -14.940 20.592 1.00 83.12 278 SER A C 1
ATOM 2048 O O . SER A 1 278 ? -5.826 -15.222 21.788 1.00 83.12 278 SER A O 1
ATOM 2050 N N . ASP A 1 279 ? -4.585 -14.982 19.917 1.00 71.94 279 ASP A N 1
ATOM 2051 C CA . ASP A 1 279 ? -3.331 -15.498 20.471 1.00 71.94 279 ASP A CA 1
ATOM 2052 C C . ASP A 1 279 ? -2.407 -14.378 20.974 1.00 71.94 279 ASP A C 1
ATOM 2054 O O . ASP A 1 279 ? -1.378 -14.641 21.605 1.00 71.94 279 ASP A O 1
ATOM 2058 N N . TYR A 1 280 ? -2.785 -13.116 20.747 1.00 68.31 280 TYR A N 1
ATOM 2059 C CA . TYR A 1 280 ? -1.965 -11.963 21.090 1.00 68.31 280 TYR A CA 1
ATOM 2060 C C . TYR A 1 280 ? -2.228 -11.517 22.528 1.00 68.31 280 TYR A C 1
ATOM 2062 O O . TYR A 1 280 ? -3.249 -10.921 22.867 1.00 68.31 280 TYR A O 1
ATOM 2070 N N . VAL A 1 281 ? -1.272 -11.827 23.405 1.00 58.28 281 VAL A N 1
ATOM 2071 C CA . VAL A 1 281 ? -1.274 -11.362 24.794 1.00 58.28 281 VAL A CA 1
ATOM 2072 C C . VAL A 1 281 ? -0.900 -9.884 24.814 1.00 58.28 281 VAL A C 1
ATOM 2074 O O . VAL A 1 281 ? 0.238 -9.526 24.510 1.00 58.28 281 VAL A O 1
ATOM 2077 N N . TYR A 1 282 ? -1.842 -9.029 25.214 1.00 56.97 282 TYR A N 1
ATOM 2078 C CA . TYR A 1 282 ? -1.571 -7.609 25.416 1.00 56.97 282 TYR A CA 1
ATOM 2079 C C . TYR A 1 282 ? -0.403 -7.413 26.390 1.00 56.97 282 TYR A C 1
ATOM 2081 O O . TYR A 1 282 ? -0.406 -8.029 27.466 1.00 56.97 282 TYR A O 1
ATOM 2089 N N . PRO A 1 283 ? 0.567 -6.529 26.094 1.00 52.44 283 PRO A N 1
ATOM 2090 C CA . PRO A 1 283 ? 1.478 -6.060 27.123 1.00 52.44 283 PRO A CA 1
ATOM 2091 C C . PRO A 1 283 ? 0.629 -5.395 28.215 1.00 52.44 283 PRO A C 1
ATOM 2093 O O . PRO A 1 283 ? 0.004 -4.358 28.003 1.00 52.44 283 PRO A O 1
ATOM 2096 N N . SER A 1 284 ? 0.518 -6.050 29.374 1.00 42.16 284 SER A N 1
ATOM 2097 C CA . SER A 1 284 ? -0.343 -5.598 30.467 1.00 42.16 284 SER A CA 1
ATOM 2098 C C . SER A 1 284 ? -0.006 -4.159 30.853 1.00 42.16 284 SER A C 1
ATOM 2100 O O . SER A 1 284 ? 1.146 -3.858 31.164 1.00 42.16 284 SER A O 1
ATOM 2102 N N . SER A 1 285 ? -1.023 -3.299 30.913 1.00 41.81 285 SER A N 1
ATOM 2103 C CA . SER A 1 285 ? -0.957 -1.859 31.196 1.00 41.81 285 SER A CA 1
ATOM 2104 C C . SER A 1 285 ? -0.509 -1.488 32.626 1.00 41.81 285 SER A C 1
ATOM 2106 O O . SER A 1 285 ? -0.867 -0.427 33.137 1.00 41.81 285 SER A O 1
ATOM 2108 N N . THR A 1 286 ? 0.219 -2.361 33.324 1.00 37.25 286 THR A N 1
ATOM 2109 C CA . THR A 1 286 ? 0.668 -2.146 34.709 1.00 37.25 286 THR A CA 1
ATOM 2110 C C . THR A 1 286 ? 2.081 -1.589 34.844 1.00 37.25 286 THR A C 1
ATOM 2112 O O . THR A 1 286 ? 2.519 -1.421 35.976 1.00 37.25 286 THR A O 1
ATOM 2115 N N . ASP A 1 287 ? 2.761 -1.229 33.753 1.00 36.81 287 ASP A N 1
ATOM 2116 C CA . ASP A 1 287 ? 4.080 -0.581 33.826 1.00 36.81 287 ASP A CA 1
ATOM 2117 C C . ASP A 1 287 ? 4.136 0.716 33.003 1.00 36.81 287 ASP A C 1
ATOM 2119 O O . ASP A 1 287 ? 4.904 0.897 32.067 1.00 36.81 287 ASP A O 1
ATOM 2123 N N . SER A 1 288 ? 3.248 1.651 33.348 1.00 38.81 288 SER A N 1
ATOM 2124 C CA . SER A 1 288 ? 3.163 2.990 32.744 1.00 38.81 288 SER A CA 1
ATOM 2125 C C . SER A 1 288 ? 4.254 3.959 33.247 1.00 38.81 288 SER A C 1
ATOM 2127 O O . SER A 1 288 ? 4.111 5.171 33.070 1.00 38.81 288 SER A O 1
ATOM 2129 N N . SER A 1 289 ? 5.316 3.479 33.904 1.00 31.88 289 SER A N 1
ATOM 2130 C CA . SER A 1 289 ? 6.391 4.343 34.421 1.00 31.88 289 SER A CA 1
ATOM 2131 C C . SER A 1 289 ? 7.738 4.238 33.710 1.00 31.88 289 SER A C 1
ATOM 2133 O O . SER A 1 289 ? 8.522 5.157 33.899 1.00 31.88 289 SER A O 1
ATOM 2135 N N . ASP A 1 290 ? 7.989 3.231 32.866 1.00 33.31 290 ASP A N 1
ATOM 2136 C CA . ASP A 1 290 ? 9.329 3.005 32.291 1.00 33.31 290 ASP A CA 1
ATOM 2137 C C . ASP A 1 290 ? 9.319 2.683 30.779 1.00 33.31 290 ASP A C 1
ATOM 2139 O O . ASP A 1 290 ? 10.134 1.897 30.300 1.00 33.31 290 ASP A O 1
ATOM 2143 N N . VAL A 1 291 ? 8.458 3.328 29.976 1.00 42.25 291 VAL A N 1
ATOM 2144 C CA . VAL A 1 291 ? 8.744 3.457 28.528 1.00 42.25 291 VAL A CA 1
ATOM 2145 C C . VAL A 1 291 ? 9.684 4.646 28.344 1.00 42.25 291 VAL A C 1
ATOM 2147 O O . VAL A 1 291 ? 9.333 5.681 27.778 1.00 42.25 291 VAL A O 1
ATOM 2150 N N . ASP A 1 292 ? 10.888 4.505 28.895 1.00 33.22 292 ASP A N 1
ATOM 2151 C CA . ASP A 1 292 ? 12.020 5.261 28.390 1.00 33.22 292 ASP A CA 1
ATOM 2152 C C . ASP A 1 292 ? 12.266 4.770 26.964 1.00 33.22 292 ASP A C 1
ATOM 2154 O O . ASP A 1 292 ? 12.319 3.571 26.680 1.00 33.22 292 ASP A O 1
ATOM 2158 N N . ASN A 1 293 ? 12.366 5.737 26.061 1.00 42.56 293 ASN A N 1
ATOM 2159 C CA . ASN A 1 293 ? 12.575 5.588 24.630 1.00 42.56 293 ASN A CA 1
ATOM 2160 C C . ASN A 1 293 ? 14.007 5.077 24.349 1.00 42.56 293 ASN A C 1
ATOM 2162 O O . ASN A 1 293 ? 14.829 5.754 23.733 1.00 42.56 293 ASN A O 1
ATOM 2166 N N . THR A 1 294 ? 14.351 3.911 24.898 1.00 32.59 294 THR A N 1
ATOM 2167 C CA . THR A 1 294 ? 15.661 3.270 24.799 1.00 32.59 294 THR A CA 1
ATOM 2168 C C . THR A 1 294 ? 15.483 1.792 24.480 1.00 32.59 294 THR A C 1
ATOM 2170 O O . THR A 1 294 ? 15.452 0.974 25.392 1.00 32.59 294 THR A O 1
ATOM 2173 N N . GLY A 1 295 ? 15.371 1.470 23.186 1.00 36.72 295 GLY A N 1
ATOM 2174 C CA . GLY A 1 295 ? 15.783 0.205 22.550 1.00 36.72 295 GLY A CA 1
ATOM 2175 C C . GLY A 1 295 ? 15.751 -1.077 23.393 1.00 36.72 295 GLY A C 1
ATOM 2176 O O . GLY A 1 295 ? 16.736 -1.814 23.415 1.00 36.72 295 GLY A O 1
ATOM 2177 N N . GLY A 1 296 ? 14.656 -1.330 24.108 1.00 28.41 296 GLY A N 1
ATOM 2178 C CA . GLY A 1 296 ? 14.471 -2.539 24.897 1.00 28.41 296 GLY A CA 1
ATOM 2179 C C . GLY A 1 296 ? 13.994 -3.664 23.994 1.00 28.41 296 GLY A C 1
ATOM 2180 O O . GLY A 1 296 ? 12.866 -3.627 23.517 1.00 28.41 296 GLY A O 1
ATOM 2181 N N . ASP A 1 297 ? 14.865 -4.640 23.764 1.00 34.09 297 ASP A N 1
ATOM 2182 C CA . ASP A 1 297 ? 14.617 -5.862 22.999 1.00 34.09 297 ASP A CA 1
ATOM 2183 C C . ASP A 1 297 ? 13.476 -6.672 23.648 1.00 34.09 297 ASP A C 1
ATOM 2185 O O . ASP A 1 297 ? 13.678 -7.434 24.601 1.00 34.09 297 ASP A O 1
ATOM 2189 N N . VAL A 1 298 ? 12.240 -6.453 23.188 1.00 38.44 298 VAL A N 1
ATOM 2190 C CA . VAL A 1 298 ? 11.093 -7.281 23.568 1.00 38.44 298 VAL A CA 1
ATOM 2191 C C . VAL A 1 298 ? 11.142 -8.518 22.683 1.00 38.44 298 VAL A C 1
ATOM 2193 O O . VAL A 1 298 ? 10.744 -8.484 21.525 1.00 38.44 298 VAL A O 1
ATOM 2196 N N . THR A 1 299 ? 11.655 -9.618 23.229 1.00 29.23 299 THR A N 1
ATOM 2197 C CA . THR A 1 299 ? 11.687 -10.909 22.533 1.00 29.23 299 THR A CA 1
ATOM 2198 C C . THR A 1 299 ? 10.251 -11.403 22.317 1.00 29.23 299 THR A C 1
ATOM 2200 O O . THR A 1 299 ? 9.550 -11.647 23.305 1.00 29.23 299 THR A O 1
ATOM 2203 N N . PRO A 1 300 ? 9.782 -11.580 21.066 1.00 34.81 300 PRO A N 1
ATOM 2204 C CA . PRO A 1 300 ? 8.450 -12.110 20.819 1.00 34.81 300 PRO A CA 1
ATOM 2205 C C . PRO A 1 300 ? 8.386 -13.577 21.244 1.00 34.81 300 PRO A C 1
ATOM 2207 O O . PRO A 1 300 ? 9.237 -14.392 20.880 1.00 34.81 300 PRO A O 1
ATOM 2210 N N . VAL A 1 301 ? 7.347 -13.935 21.995 1.00 31.67 301 VAL A N 1
ATOM 2211 C CA . VAL A 1 301 ? 6.963 -15.337 22.172 1.00 31.67 301 VAL A CA 1
ATOM 2212 C C . VAL A 1 301 ? 6.273 -15.769 20.882 1.00 31.67 301 VAL A C 1
ATOM 2214 O O . VAL A 1 301 ? 5.103 -15.469 20.678 1.00 31.67 301 VAL A O 1
ATOM 2217 N N . VAL A 1 302 ? 7.005 -16.443 19.995 1.00 28.66 302 VAL A N 1
ATOM 2218 C CA . VAL A 1 302 ? 6.417 -17.096 18.816 1.00 28.66 302 VAL A CA 1
ATOM 2219 C C . VAL A 1 302 ? 5.574 -18.284 19.306 1.00 28.66 302 VAL A C 1
ATOM 2221 O O . VAL A 1 302 ? 6.135 -19.164 19.972 1.00 28.66 302 VAL A O 1
ATOM 2224 N N . PRO A 1 303 ? 4.256 -18.343 19.040 1.00 31.88 303 PRO A N 1
ATOM 2225 C CA . PRO A 1 303 ? 3.481 -19.544 19.319 1.00 31.88 303 PRO A CA 1
ATOM 2226 C C . PRO A 1 303 ? 3.920 -20.676 18.374 1.00 31.88 303 PRO A C 1
ATOM 2228 O O . PRO A 1 303 ? 4.176 -20.454 17.192 1.00 31.88 303 PRO A O 1
ATOM 2231 N N . VAL A 1 304 ? 4.068 -21.877 18.942 1.00 33.44 304 VAL A N 1
ATOM 2232 C CA . VAL A 1 304 ? 4.468 -23.124 18.256 1.00 33.44 304 VAL A CA 1
ATOM 2233 C C . VAL A 1 304 ? 3.295 -23.734 17.503 1.00 33.44 304 VAL A C 1
ATOM 2235 O O . VAL A 1 304 ? 2.210 -23.810 18.121 1.00 33.44 304 VAL A O 1
#

Foldseek 3Di:
DDDDDDDDDDDDDDDDDDDDDDDDDDDDDDDDDDPPPPPPPPPPPPDPPVCPVPLAKEKEFEAEAPALLLLLLLQLLCVQAVVQVLRQVRHHYYYFYAPDPVSCVVPHPLVLVLVLLLLLLVVPHDSQQSSQLNLLCSLLVQLAVDPDQPPFDQSQVSQQCPVRPARRGGPCNPPSVQARSYNLSSQQVSCVVRHPDGSVSSVVSCPDPVSVVSNVVSNVVSCVLPVSDGFGIDINSRGDRQDPDPYPQSSNVSSNVVNLVSQVSSVVSVHDRGPSNPPRDHPDPPPPDDPPVDDDPPPDPDDD

Organism: Aureococcus anophagefferens (NCBI:txid44056)